Protein AF-A0A2W4PJ62-F1 (afdb_monomer_lite)

Sequence (202 aa):
MADEEKFPQEAPTPIDPENPPEPIEEMQAKTIREIRAETVAPKDLPEGARELREAEEPEAVARRREIEQALDQPINAIEDAVNRLDRDTTPRAPRDVLAHPVPDTTNILGRWTVPLSIYDVVYISLAIFTLIELLIGELFPGGEWLAVIVLLAIAAVKAFHVVWYYMHLAYDSRIFWLTLAIPFLIGGLGLIFLMIVPPFGY

Radius of gyration: 34.67 Å; chains: 1; bounding box: 74×56×98 Å

Secondary structure (DSSP, 8-state):
---------PPPPPPPSSSPPPP-GGGS---HHHHHHSPPPGGGS-HHHHHHHHSS-HHHHHHHHHHHHHHHHHHHHHHHHHHHHHHHHS-SSGGGGSSS---S-EEETTTEEESS-HHHHHHHHHHHHHHHHHHHHHHSTT--HHHHHHHHHHHHHHHHHHHHHHT-TTTS-HHHHHHHHHHHHHHHHHHHHHHHS-S---

Structure (mmCIF, N/CA/C/O backbone):
data_AF-A0A2W4PJ62-F1
#
_entry.id   AF-A0A2W4PJ62-F1
#
loop_
_atom_site.group_PDB
_atom_site.id
_atom_site.type_symbol
_atom_site.label_atom_id
_atom_site.label_alt_id
_atom_site.label_comp_id
_atom_site.label_asym_id
_atom_site.label_entity_id
_atom_site.label_seq_id
_atom_site.pdbx_PDB_ins_code
_atom_site.Cartn_x
_atom_site.Cartn_y
_atom_site.Cartn_z
_atom_site.occupancy
_atom_site.B_iso_or_equiv
_atom_site.auth_seq_id
_atom_site.auth_comp_id
_atom_site.auth_asym_id
_atom_site.auth_atom_id
_atom_site.pdbx_PDB_model_num
ATOM 1 N N . MET A 1 1 ? 24.882 2.404 41.435 1.00 42.59 1 MET A N 1
ATOM 2 C CA . MET A 1 1 ? 24.887 1.525 40.252 1.00 42.59 1 MET A CA 1
ATOM 3 C C . MET A 1 1 ? 23.947 0.396 40.608 1.00 42.59 1 MET A C 1
ATOM 5 O O . MET A 1 1 ? 24.261 -0.331 41.536 1.00 42.59 1 MET A O 1
ATOM 9 N N . ALA A 1 2 ? 22.736 0.422 40.056 1.00 50.75 2 ALA A N 1
ATOM 10 C CA . ALA A 1 2 ? 21.712 -0.581 40.323 1.00 50.75 2 ALA A CA 1
ATOM 11 C C . ALA A 1 2 ? 21.905 -1.717 39.316 1.00 50.75 2 ALA A C 1
ATOM 13 O O . ALA A 1 2 ? 22.061 -1.439 38.128 1.00 50.75 2 ALA A O 1
ATOM 14 N N . ASP A 1 3 ? 21.962 -2.949 39.811 1.00 55.66 3 ASP A N 1
ATOM 15 C CA . ASP A 1 3 ? 22.073 -4.148 38.991 1.00 55.66 3 ASP A CA 1
ATOM 16 C C . ASP A 1 3 ? 20.778 -4.336 38.189 1.00 55.66 3 ASP A C 1
ATOM 18 O O . ASP A 1 3 ? 19.689 -4.433 38.753 1.00 55.66 3 ASP A O 1
ATOM 22 N N . GLU A 1 4 ? 20.893 -4.339 36.861 1.00 59.38 4 GLU A N 1
ATOM 23 C CA . GLU A 1 4 ? 19.805 -4.715 35.959 1.00 59.38 4 GLU A CA 1
ATOM 24 C C . GLU A 1 4 ? 19.585 -6.231 36.049 1.00 59.38 4 GLU A C 1
ATOM 26 O O . GLU A 1 4 ? 20.394 -7.022 35.552 1.00 59.38 4 GLU A O 1
ATOM 31 N N . GLU A 1 5 ? 18.475 -6.649 36.661 1.00 58.94 5 GLU A N 1
ATOM 32 C CA . GLU A 1 5 ? 17.961 -8.014 36.539 1.00 58.94 5 GLU A CA 1
ATOM 33 C C . GLU A 1 5 ? 17.603 -8.291 35.071 1.00 58.94 5 GLU A C 1
ATOM 35 O O . GLU A 1 5 ? 16.580 -7.849 34.546 1.00 58.94 5 GLU A O 1
ATOM 40 N N . LYS A 1 6 ? 18.474 -9.027 34.374 1.00 57.12 6 LYS A N 1
ATOM 41 C CA . LYS A 1 6 ? 18.182 -9.563 33.043 1.00 57.12 6 LYS A CA 1
ATOM 42 C C . LYS A 1 6 ? 17.223 -10.739 33.185 1.00 57.12 6 LYS A C 1
ATOM 44 O O . LYS A 1 6 ? 17.649 -11.846 33.506 1.00 57.12 6 LYS A O 1
ATOM 49 N N . PHE A 1 7 ? 15.943 -10.506 32.910 1.00 50.38 7 PHE A N 1
ATOM 50 C CA . PHE A 1 7 ? 14.985 -11.591 32.718 1.00 50.38 7 PHE A CA 1
ATOM 51 C C . PHE A 1 7 ? 15.456 -12.485 31.556 1.00 50.38 7 PHE A C 1
ATOM 53 O O . PHE A 1 7 ? 15.795 -11.958 30.489 1.00 50.38 7 PHE A O 1
ATOM 60 N N . PRO A 1 8 ? 15.517 -13.815 31.740 1.00 62.25 8 PRO A N 1
ATOM 61 C CA . PRO A 1 8 ? 15.847 -14.729 30.659 1.00 62.25 8 PRO A CA 1
ATOM 62 C C . PRO A 1 8 ? 14.779 -14.604 29.570 1.00 62.25 8 PRO A C 1
ATOM 64 O O . PRO A 1 8 ? 13.610 -14.903 29.790 1.00 62.25 8 PRO A O 1
ATOM 67 N N . GLN A 1 9 ? 15.180 -14.115 28.396 1.00 57.00 9 GLN A N 1
ATOM 68 C CA . GLN A 1 9 ? 14.334 -14.145 27.210 1.00 57.00 9 GLN A CA 1
ATOM 69 C C . GLN A 1 9 ? 14.281 -15.593 26.725 1.00 57.00 9 GLN A C 1
ATOM 71 O O . GLN A 1 9 ? 15.194 -16.060 26.042 1.00 57.00 9 GLN A O 1
ATOM 76 N N . GLU A 1 10 ? 13.242 -16.323 27.121 1.00 61.59 10 GLU A N 1
ATOM 77 C CA . GLU A 1 10 ? 12.918 -17.600 26.495 1.00 61.59 10 GLU A CA 1
ATOM 78 C C . GLU A 1 10 ? 12.573 -17.333 25.027 1.00 61.59 10 GLU A C 1
ATOM 80 O O . GLU A 1 10 ? 11.680 -16.547 24.705 1.00 61.59 10 GLU A O 1
ATOM 85 N N . ALA A 1 11 ? 13.351 -17.924 24.120 1.00 68.56 11 ALA A N 1
ATOM 86 C CA . ALA A 1 11 ? 13.090 -17.818 22.696 1.00 68.56 11 ALA A CA 1
ATOM 87 C C . ALA A 1 11 ? 11.733 -18.477 22.391 1.00 68.56 11 ALA A C 1
ATOM 89 O O . ALA A 1 11 ? 11.492 -19.586 22.877 1.00 68.56 11 ALA A O 1
ATOM 90 N N . PRO A 1 12 ? 10.857 -17.839 21.592 1.00 65.62 12 PRO A N 1
ATOM 91 C CA . PRO A 1 12 ? 9.566 -18.420 21.257 1.00 65.62 12 PRO A CA 1
ATOM 92 C C . PRO A 1 12 ? 9.784 -19.756 20.545 1.00 65.62 12 PRO A C 1
ATOM 94 O O . PRO A 1 12 ? 10.524 -19.840 19.560 1.00 65.62 12 PRO A O 1
ATOM 97 N N . THR A 1 13 ? 9.162 -20.813 21.059 1.00 73.94 13 THR A N 1
ATOM 98 C CA . THR A 1 13 ? 9.182 -22.132 20.431 1.00 73.94 13 THR A CA 1
ATOM 99 C C . THR A 1 13 ? 8.485 -22.064 19.067 1.00 73.94 13 THR A C 1
ATOM 101 O O . THR A 1 13 ? 7.404 -21.479 18.958 1.00 73.94 13 THR A O 1
ATOM 104 N N . PRO A 1 14 ? 9.081 -22.632 18.001 1.00 76.50 14 PRO A N 1
ATOM 105 C CA . PRO A 1 14 ? 8.421 -22.742 16.705 1.00 76.50 14 PRO A CA 1
ATOM 106 C C . PRO A 1 14 ? 7.088 -23.483 16.841 1.00 76.50 14 PRO A C 1
ATOM 108 O O . PRO A 1 14 ? 7.041 -24.567 17.419 1.00 76.50 14 PRO A O 1
ATOM 111 N N . ILE A 1 15 ? 6.013 -22.889 16.320 1.00 67.31 15 ILE A N 1
ATOM 112 C CA . ILE A 1 15 ? 4.677 -23.493 16.323 1.00 67.31 15 ILE A CA 1
ATOM 113 C C . ILE A 1 15 ? 4.697 -24.685 15.363 1.00 67.31 15 ILE A C 1
ATOM 115 O O . ILE A 1 15 ? 4.959 -24.513 14.172 1.00 67.31 15 ILE A O 1
ATOM 119 N N . ASP A 1 16 ? 4.433 -25.880 15.885 1.00 78.44 16 ASP A N 1
ATOM 120 C CA . ASP A 1 16 ? 4.301 -27.100 15.092 1.00 78.44 16 ASP A CA 1
ATOM 121 C C . ASP A 1 16 ? 2.943 -27.099 14.356 1.00 78.44 16 ASP A C 1
ATOM 123 O O . ASP A 1 16 ? 1.898 -27.057 15.011 1.00 78.44 16 ASP A O 1
ATOM 127 N N . PRO A 1 17 ? 2.912 -27.113 13.009 1.00 73.06 17 PRO A N 1
ATOM 128 C CA . PRO A 1 17 ? 1.665 -27.100 12.248 1.00 73.06 17 PRO A CA 1
ATOM 129 C C . PRO A 1 17 ? 0.874 -28.415 12.327 1.00 73.06 17 PRO A C 1
ATOM 131 O O . PRO A 1 17 ? -0.328 -28.394 12.061 1.00 73.06 17 PRO A O 1
ATOM 134 N N . GLU A 1 18 ? 1.506 -29.543 12.670 1.00 81.88 18 GLU A N 1
ATOM 135 C CA . GLU A 1 18 ? 0.814 -30.834 12.824 1.00 81.88 18 GLU A CA 1
ATOM 136 C C . GLU A 1 18 ? 0.272 -31.042 14.243 1.00 81.88 18 GLU A C 1
ATOM 138 O O . GLU A 1 18 ? -0.623 -31.862 14.452 1.00 81.88 18 GLU A O 1
ATOM 143 N N . ASN A 1 19 ? 0.773 -30.265 15.205 1.00 78.19 19 ASN A N 1
ATOM 144 C CA . ASN A 1 19 ? 0.325 -30.271 16.590 1.00 78.19 19 ASN A CA 1
ATOM 145 C C . ASN A 1 19 ? 0.166 -28.829 17.096 1.00 78.19 19 ASN A C 1
ATOM 147 O O . ASN A 1 19 ? 0.982 -28.362 17.901 1.00 78.19 19 ASN A O 1
ATOM 151 N N . PRO A 1 20 ? -0.846 -28.091 16.592 1.00 68.25 20 PRO A N 1
ATOM 152 C CA . PRO A 1 20 ? -1.096 -26.740 17.060 1.00 68.25 20 PRO A CA 1
ATOM 153 C C . PRO A 1 20 ? -1.314 -26.791 18.578 1.00 68.25 20 PRO A C 1
ATOM 155 O O . PRO A 1 20 ? -2.019 -27.689 19.048 1.00 68.25 20 PRO A O 1
ATOM 158 N N . PRO A 1 21 ? -0.717 -25.868 19.356 1.00 66.88 21 PRO A N 1
ATOM 159 C CA . PRO A 1 21 ? -0.993 -25.799 20.782 1.00 66.88 21 PRO A CA 1
ATOM 160 C C . PRO A 1 21 ? -2.504 -25.711 20.973 1.00 66.88 21 PRO A C 1
ATOM 162 O O . PRO A 1 21 ? -3.193 -25.050 20.184 1.00 66.88 21 PRO A O 1
ATOM 165 N N . GLU A 1 22 ? -3.014 -26.403 21.992 1.00 63.31 22 GLU A N 1
ATOM 166 C CA . GLU A 1 22 ? -4.421 -26.287 22.352 1.00 63.31 22 GLU A CA 1
ATOM 167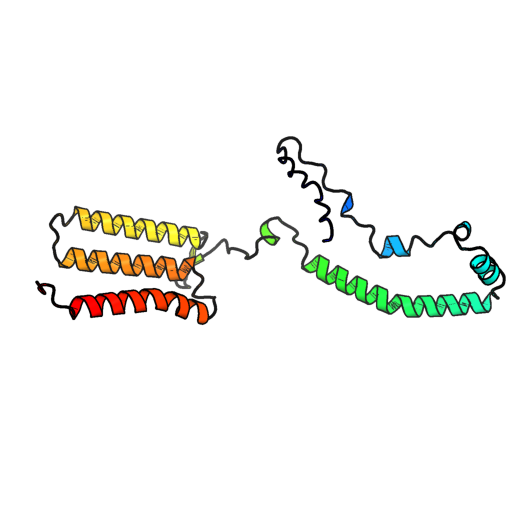 C C . GLU A 1 22 ? -4.769 -24.794 22.442 1.00 63.31 22 GLU A C 1
ATOM 169 O O . GLU A 1 22 ? -3.954 -24.009 22.950 1.00 63.31 22 GLU A O 1
ATOM 174 N N . PRO A 1 23 ? -5.917 -24.365 21.878 1.00 58.84 23 PRO A N 1
ATOM 175 C CA . PRO A 1 23 ? -6.350 -22.982 21.984 1.00 58.84 23 PRO A CA 1
ATOM 176 C C . PRO A 1 23 ? -6.230 -22.583 23.445 1.00 58.84 23 PRO A C 1
ATOM 178 O O . PRO A 1 23 ? -6.737 -23.309 24.291 1.00 58.84 23 PRO A O 1
ATOM 181 N N . ILE A 1 24 ? -5.522 -21.489 23.731 1.00 52.66 24 ILE A N 1
ATOM 182 C CA . ILE A 1 24 ? -5.278 -21.021 25.095 1.00 52.66 24 ILE A CA 1
ATOM 183 C C . ILE A 1 24 ? -6.637 -20.932 25.805 1.00 52.66 24 ILE A C 1
ATOM 185 O O . ILE A 1 24 ? -7.376 -19.962 25.623 1.00 52.66 24 ILE A O 1
ATOM 189 N N . GLU A 1 25 ? -6.983 -21.951 26.599 1.00 51.12 25 GLU A N 1
ATOM 190 C CA . GLU A 1 25 ? -8.217 -21.971 27.394 1.00 51.12 25 GLU A CA 1
ATOM 191 C C . GLU A 1 25 ? -8.208 -20.801 28.398 1.00 51.12 25 GLU A C 1
ATOM 193 O O . GLU A 1 25 ? -9.250 -20.334 28.848 1.00 51.12 25 GLU A O 1
ATOM 198 N N . GLU A 1 26 ? -7.022 -20.249 28.670 1.00 48.38 26 GLU A N 1
ATOM 199 C CA . GLU A 1 26 ? -6.749 -19.182 29.631 1.00 48.38 26 GLU A CA 1
ATOM 200 C C . GLU A 1 26 ? -7.237 -17.783 29.215 1.00 48.38 26 GLU A C 1
ATOM 202 O O . GLU A 1 26 ? -7.190 -16.865 30.032 1.00 48.38 26 GLU A O 1
ATOM 207 N N . MET A 1 27 ? -7.744 -17.582 27.992 1.00 44.72 27 MET A N 1
ATOM 208 C CA . MET A 1 27 ? -8.329 -16.291 27.591 1.00 44.72 27 MET A CA 1
ATOM 209 C C . MET A 1 27 ? -9.856 -16.263 27.542 1.00 44.72 27 MET A C 1
ATOM 211 O O . MET A 1 27 ? -10.432 -15.189 27.353 1.00 44.72 27 MET A O 1
ATOM 215 N N . GLN A 1 28 ? -10.533 -17.377 27.833 1.00 49.31 28 GLN A N 1
ATOM 216 C CA . GLN A 1 28 ? -11.901 -17.302 28.350 1.00 49.31 28 GLN A CA 1
ATOM 217 C C . GLN A 1 28 ? -11.826 -16.927 29.831 1.00 49.31 28 GLN A C 1
ATOM 219 O O . GLN A 1 28 ? -12.215 -17.687 30.714 1.00 49.31 28 GLN A O 1
ATOM 224 N N . ALA A 1 29 ? -11.253 -15.752 30.108 1.00 57.34 29 ALA A N 1
ATOM 225 C CA . ALA A 1 29 ? -11.319 -15.144 31.419 1.00 57.34 29 ALA A CA 1
ATOM 226 C C . ALA A 1 29 ? -12.788 -15.180 31.834 1.00 57.34 29 ALA A C 1
ATOM 228 O O . ALA A 1 29 ? -13.629 -14.616 31.125 1.00 57.34 29 ALA A O 1
ATOM 229 N N . LYS A 1 30 ? -13.083 -15.896 32.933 1.00 56.53 30 LYS A N 1
ATOM 230 C CA . LYS A 1 30 ? -14.389 -15.874 33.598 1.00 56.53 30 LYS A CA 1
ATOM 231 C C . LYS A 1 30 ? -14.944 -14.469 33.449 1.00 56.53 30 LYS A C 1
ATOM 233 O O . LYS A 1 30 ? -14.252 -13.501 33.789 1.00 56.53 30 LYS A O 1
ATOM 238 N N . THR A 1 31 ? -16.143 -14.346 32.888 1.00 61.41 31 THR A N 1
ATOM 239 C CA . THR A 1 31 ? -16.724 -13.015 32.689 1.00 61.41 31 THR A CA 1
ATOM 240 C C . THR A 1 31 ? -16.705 -12.282 34.031 1.00 61.41 31 THR A C 1
ATOM 242 O O . THR A 1 31 ? -16.814 -12.909 35.088 1.00 61.41 31 THR A O 1
ATOM 245 N N . ILE A 1 32 ? -16.545 -10.957 34.038 1.00 61.78 32 ILE A N 1
ATOM 246 C CA . ILE A 1 32 ? -16.528 -10.182 35.295 1.00 61.78 32 ILE A CA 1
ATOM 247 C C . ILE A 1 32 ? -17.766 -10.518 36.151 1.00 61.78 32 ILE A C 1
ATOM 249 O O . ILE A 1 32 ? -17.700 -10.534 37.382 1.00 61.78 32 ILE A O 1
ATOM 253 N N . ARG A 1 33 ? -18.869 -10.890 35.495 1.00 61.03 33 ARG A N 1
ATOM 254 C CA . ARG A 1 33 ? -20.083 -11.435 36.097 1.00 61.03 33 ARG A CA 1
ATOM 255 C C . ARG A 1 33 ? -19.895 -12.746 36.859 1.00 61.03 33 ARG A C 1
ATOM 257 O O . ARG A 1 33 ? -20.430 -12.866 37.954 1.00 61.03 33 ARG A O 1
ATOM 264 N N . GLU A 1 34 ? -19.150 -13.707 36.326 1.00 65.12 34 GLU A N 1
ATOM 265 C CA . GLU A 1 34 ? -18.823 -14.965 37.010 1.00 65.12 34 GLU A CA 1
ATOM 266 C C . GLU A 1 34 ? -17.895 -14.731 38.202 1.00 65.12 34 GLU A C 1
ATOM 268 O O . GLU A 1 34 ? -18.122 -15.297 39.268 1.00 65.12 34 GLU A O 1
ATOM 273 N N . ILE A 1 35 ? -16.921 -13.825 38.064 1.00 66.38 35 ILE A N 1
ATOM 274 C CA . ILE A 1 35 ? -16.028 -13.432 39.167 1.00 66.38 35 ILE A CA 1
ATOM 275 C C . ILE A 1 35 ? -16.817 -12.713 40.278 1.00 66.38 35 ILE A C 1
ATOM 277 O O . ILE A 1 35 ? -16.538 -12.901 41.458 1.00 66.38 35 ILE A O 1
ATOM 281 N N . ARG A 1 36 ? -17.833 -11.910 39.926 1.00 64.50 36 ARG A N 1
ATOM 282 C CA . ARG A 1 36 ? -18.715 -11.231 40.894 1.00 64.50 36 ARG A CA 1
ATOM 283 C C . ARG A 1 36 ? -19.749 -12.173 41.520 1.00 64.50 36 ARG A C 1
ATOM 285 O O . ARG A 1 36 ? -20.082 -12.015 42.693 1.00 64.50 36 ARG A O 1
ATOM 292 N N . ALA A 1 37 ? -20.279 -13.118 40.745 1.00 65.12 37 ALA A N 1
ATOM 293 C CA . ALA A 1 37 ? -21.244 -14.113 41.213 1.00 65.12 37 ALA A CA 1
ATOM 294 C C . ALA A 1 37 ? -20.601 -15.156 42.136 1.00 65.12 37 ALA A C 1
ATOM 296 O O . ALA A 1 37 ? -21.297 -15.765 42.950 1.00 65.12 37 ALA A O 1
ATOM 297 N N . GLU A 1 38 ? -19.278 -15.317 42.060 1.00 65.00 38 GLU A N 1
ATOM 298 C CA . GLU A 1 38 ? -18.460 -16.014 43.048 1.00 65.00 38 GLU A CA 1
ATOM 299 C C . GLU A 1 38 ? -18.398 -15.177 44.340 1.00 65.00 38 GLU A C 1
ATOM 301 O O . GLU A 1 38 ? -17.388 -14.594 44.727 1.00 65.00 38 GLU A O 1
ATOM 306 N N . THR A 1 39 ? -19.545 -15.062 45.013 1.00 62.97 39 THR A N 1
ATOM 307 C CA . THR A 1 39 ? -19.642 -14.420 46.319 1.00 62.97 39 THR A CA 1
ATOM 308 C C . THR A 1 39 ? -18.744 -15.171 47.292 1.00 62.97 39 THR A C 1
ATOM 310 O O . THR A 1 39 ? -18.935 -16.373 47.489 1.00 62.97 39 THR A O 1
ATOM 313 N N . VAL A 1 40 ? -17.797 -14.463 47.916 1.00 71.38 40 VAL A N 1
ATOM 314 C CA . VAL A 1 40 ? -16.942 -14.992 48.988 1.00 71.38 40 VAL A CA 1
ATOM 315 C C . VAL A 1 40 ? -17.826 -15.739 49.981 1.00 71.38 40 VAL A C 1
ATOM 317 O O . VAL A 1 40 ? -18.755 -15.152 50.552 1.00 71.38 40 VAL A O 1
ATOM 320 N N . ALA A 1 41 ? -17.583 -17.042 50.145 1.00 75.00 41 ALA A N 1
ATOM 321 C CA . ALA A 1 41 ? -18.431 -17.851 50.999 1.00 75.00 41 ALA A CA 1
ATOM 322 C C . ALA A 1 41 ? -18.401 -17.264 52.423 1.00 75.00 41 ALA A C 1
ATOM 324 O O . ALA A 1 41 ? -17.357 -16.779 52.862 1.00 75.00 41 ALA A O 1
ATOM 325 N N . PRO A 1 42 ? -19.509 -17.303 53.186 1.00 70.19 42 PRO A N 1
ATOM 326 C CA . PRO A 1 42 ? -19.560 -16.702 54.523 1.00 70.19 42 PRO A CA 1
ATOM 327 C C . PRO A 1 42 ? -18.428 -17.165 55.459 1.00 70.19 42 PRO A C 1
ATOM 329 O O . PRO A 1 42 ? -17.951 -16.403 56.295 1.00 70.19 42 PRO A O 1
ATOM 332 N N . LYS A 1 43 ? -17.953 -18.400 55.255 1.00 77.50 43 LYS A N 1
ATOM 333 C CA . LYS A 1 43 ? -16.824 -19.039 55.948 1.00 77.50 43 LYS A CA 1
ATOM 334 C C . LYS A 1 43 ? -15.436 -18.473 55.612 1.00 77.50 43 LYS A C 1
ATOM 336 O O . LYS A 1 43 ? -14.491 -18.805 56.319 1.00 77.50 43 LYS A O 1
ATOM 341 N N . ASP A 1 44 ? -15.316 -17.651 54.574 1.00 84.56 44 ASP A N 1
ATOM 342 C CA . ASP A 1 44 ? -14.054 -17.083 54.080 1.00 84.56 44 ASP A CA 1
ATOM 343 C C . ASP A 1 44 ? -13.944 -15.574 54.393 1.00 84.56 44 ASP A C 1
ATOM 345 O O . ASP A 1 44 ? -12.926 -14.942 54.124 1.00 84.56 44 ASP A O 1
ATOM 349 N N . LEU A 1 45 ? -14.972 -14.980 55.014 1.00 82.94 45 LEU A N 1
ATOM 350 C CA . LEU A 1 45 ? -14.934 -13.599 55.508 1.00 82.94 45 LEU A CA 1
ATOM 351 C C . LEU A 1 45 ? -14.043 -13.498 56.762 1.00 82.94 45 LEU A C 1
ATOM 353 O O . LEU A 1 45 ? -14.020 -14.439 57.551 1.00 82.94 45 LEU A O 1
ATOM 357 N N . PRO A 1 46 ? -13.345 -12.385 57.025 1.00 88.50 46 PRO A N 1
ATOM 358 C CA . PRO A 1 46 ? -12.643 -12.187 58.297 1.00 88.50 46 PRO A CA 1
ATOM 359 C C . PRO A 1 46 ? -13.625 -12.195 59.486 1.00 88.50 46 PRO A C 1
ATOM 361 O O . PRO A 1 46 ? -14.766 -11.760 59.337 1.00 88.50 46 PRO A O 1
ATOM 364 N N . GLU A 1 47 ? -13.198 -12.683 60.658 1.00 83.94 47 GLU A N 1
ATOM 365 C CA . GLU A 1 47 ? -14.074 -12.937 61.826 1.00 83.94 47 GLU A CA 1
ATOM 366 C C . GLU A 1 47 ? -14.940 -11.728 62.210 1.00 83.94 47 GLU A C 1
ATOM 368 O O . GLU A 1 47 ? -16.161 -11.849 62.280 1.00 83.94 47 GLU A O 1
ATOM 373 N N . GLY A 1 48 ? -14.351 -10.531 62.310 1.00 84.50 48 GLY A N 1
ATOM 374 C CA . GLY A 1 48 ? -15.106 -9.313 62.630 1.00 84.50 48 GLY A CA 1
ATOM 375 C C . GLY A 1 48 ? -16.173 -8.935 61.591 1.00 84.50 48 GLY A C 1
ATOM 376 O O . GLY A 1 48 ? -17.183 -8.330 61.932 1.00 84.50 48 GLY A O 1
ATOM 377 N N . ALA A 1 49 ? -16.002 -9.324 60.323 1.00 82.25 49 ALA A N 1
ATOM 378 C CA . ALA A 1 49 ? -17.010 -9.097 59.287 1.00 82.25 49 ALA A CA 1
ATOM 379 C C . ALA A 1 49 ? -18.148 -10.128 59.335 1.00 82.25 49 ALA A C 1
ATOM 381 O O . ALA A 1 49 ? -19.245 -9.829 58.867 1.00 82.25 49 ALA A O 1
ATOM 382 N N . ARG A 1 50 ? -17.912 -11.327 59.887 1.00 83.19 50 ARG A N 1
ATOM 383 C CA . ARG A 1 50 ? -18.973 -12.322 60.115 1.00 83.19 50 ARG A CA 1
ATOM 384 C C . ARG A 1 50 ? -19.858 -11.902 61.272 1.00 83.19 50 ARG A C 1
ATOM 386 O O . ARG A 1 50 ? -21.067 -11.848 61.095 1.00 83.19 50 ARG A O 1
ATOM 393 N N . GLU A 1 51 ? -19.258 -11.513 62.394 1.00 85.75 51 GLU A N 1
ATOM 394 C CA . GLU A 1 51 ? -19.993 -11.065 63.582 1.00 85.75 51 GLU A CA 1
ATOM 395 C C . GLU A 1 51 ? -20.891 -9.861 63.272 1.00 85.75 51 GLU A C 1
ATOM 397 O O . GLU A 1 51 ? -22.064 -9.854 63.634 1.00 85.75 51 GLU A O 1
ATOM 402 N N . LEU A 1 52 ? -20.386 -8.880 62.515 1.00 82.81 52 LEU A N 1
ATOM 403 C CA . LEU A 1 52 ? -21.182 -7.731 62.066 1.00 82.81 52 LEU A CA 1
ATOM 404 C C . LEU A 1 52 ? -22.342 -8.120 61.140 1.00 82.81 52 LEU A C 1
ATOM 406 O O . LEU A 1 52 ? -23.375 -7.458 61.147 1.00 82.81 52 LEU A O 1
ATOM 410 N N . ARG A 1 53 ? -22.176 -9.177 60.340 1.00 80.94 53 ARG A N 1
ATOM 411 C CA . ARG A 1 53 ? -23.184 -9.653 59.382 1.00 80.94 53 ARG A CA 1
ATOM 412 C C . ARG A 1 53 ? -24.235 -10.544 60.044 1.00 80.94 53 ARG A C 1
ATOM 414 O O . ARG A 1 53 ? -25.375 -10.568 59.599 1.00 80.94 53 ARG A O 1
ATOM 421 N N . GLU A 1 54 ? -23.854 -11.269 61.091 1.00 85.75 54 GLU A N 1
ATOM 422 C CA . GLU A 1 54 ? -24.752 -12.082 61.917 1.00 85.75 54 GLU A CA 1
ATOM 423 C C . GLU A 1 54 ? -25.535 -11.232 62.927 1.00 85.75 54 GLU A C 1
ATOM 425 O O . GLU A 1 54 ? -26.676 -11.560 63.242 1.00 85.75 54 GLU A O 1
ATOM 430 N N . ALA A 1 55 ? -24.959 -10.117 63.390 1.00 87.75 55 ALA A N 1
ATOM 431 C CA . ALA A 1 55 ? -25.619 -9.141 64.260 1.00 87.75 55 ALA A CA 1
ATOM 432 C C . ALA A 1 55 ? -26.533 -8.152 63.507 1.00 87.75 55 ALA A C 1
ATOM 434 O O . ALA A 1 55 ? -27.131 -7.269 64.124 1.00 87.75 55 ALA A O 1
ATOM 435 N N . GLU A 1 56 ? -26.623 -8.257 62.180 1.00 87.50 56 GLU A N 1
ATOM 436 C CA . GLU A 1 56 ? -27.391 -7.336 61.347 1.00 87.50 56 GLU A CA 1
ATOM 437 C C . GLU A 1 56 ? -28.895 -7.664 61.426 1.00 87.50 56 GLU A C 1
ATOM 439 O O . GLU A 1 56 ? -29.331 -8.772 61.110 1.00 87.50 56 GLU A O 1
ATOM 444 N N . GLU A 1 57 ? -29.711 -6.691 61.838 1.00 93.38 57 GLU A N 1
ATOM 445 C CA . GLU A 1 57 ? -31.170 -6.842 61.881 1.00 93.38 57 GLU A CA 1
ATOM 446 C C . GLU A 1 57 ? -31.734 -7.151 60.476 1.00 93.38 57 GLU A C 1
ATOM 448 O O . GLU A 1 57 ? -31.283 -6.567 59.481 1.00 93.38 57 GLU A O 1
ATOM 453 N N . PRO A 1 58 ? -32.769 -8.002 60.346 1.00 89.19 58 PRO A N 1
ATOM 454 C CA . PRO A 1 58 ? -33.304 -8.416 59.046 1.00 89.19 58 PRO A CA 1
ATOM 455 C C . PRO A 1 58 ? -33.791 -7.238 58.184 1.00 89.19 58 PRO A C 1
ATOM 457 O O . PRO A 1 58 ? -33.687 -7.282 56.956 1.00 89.19 58 PRO A O 1
ATOM 460 N N . GLU A 1 59 ? -34.261 -6.148 58.800 1.00 88.69 59 GLU A N 1
ATOM 461 C CA . GLU A 1 59 ? -34.626 -4.915 58.087 1.00 88.69 59 GLU A CA 1
ATOM 462 C C . GLU A 1 59 ? -33.420 -4.158 57.510 1.00 88.69 59 GLU A C 1
ATOM 464 O O . GLU A 1 59 ? -33.536 -3.484 56.481 1.00 88.69 59 GLU A O 1
ATOM 469 N N . ALA A 1 60 ? -32.260 -4.225 58.166 1.00 86.38 60 ALA A N 1
ATOM 470 C CA . ALA A 1 60 ? -31.027 -3.625 57.664 1.00 86.38 60 ALA A CA 1
ATOM 471 C C . ALA A 1 60 ? -30.485 -4.427 56.473 1.00 86.38 60 ALA A C 1
ATOM 473 O O . ALA A 1 60 ? -30.122 -3.839 55.452 1.00 86.38 60 ALA A O 1
ATOM 474 N N . VAL A 1 61 ? -30.565 -5.761 56.541 1.00 86.94 61 VAL A N 1
ATOM 475 C CA . VAL A 1 61 ? -30.215 -6.655 55.426 1.00 86.94 61 VAL A CA 1
ATOM 476 C C . VAL A 1 61 ? -31.088 -6.382 54.195 1.00 86.94 61 VAL A C 1
ATOM 478 O O . VAL A 1 61 ? -30.573 -6.331 53.077 1.00 86.94 61 VAL A O 1
ATOM 481 N N . ALA A 1 62 ? -32.397 -6.176 54.377 1.00 89.12 62 ALA A N 1
ATOM 482 C CA . ALA A 1 62 ? -33.307 -5.854 53.276 1.00 89.12 62 ALA A CA 1
ATOM 483 C C . ALA A 1 62 ? -32.943 -4.520 52.599 1.00 89.12 62 ALA A C 1
ATOM 485 O O . ALA A 1 62 ? -32.743 -4.489 51.384 1.00 89.12 62 ALA A O 1
ATOM 486 N N . ARG A 1 63 ? -32.747 -3.449 53.382 1.00 89.50 63 ARG A N 1
ATOM 487 C CA . ARG A 1 63 ? -32.327 -2.133 52.860 1.00 89.50 63 ARG A CA 1
ATOM 488 C C . ARG A 1 63 ? -30.983 -2.187 52.145 1.00 89.50 63 ARG A C 1
ATOM 490 O O . ARG A 1 63 ? -30.817 -1.574 51.095 1.00 89.50 63 ARG A O 1
ATOM 497 N N . ARG A 1 64 ? -30.024 -2.938 52.686 1.00 88.19 64 ARG A N 1
ATOM 498 C CA . ARG A 1 64 ? -28.726 -3.133 52.042 1.00 88.19 64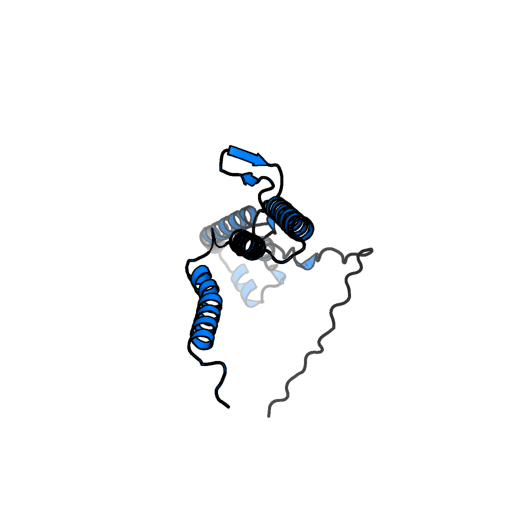 ARG A CA 1
ATOM 499 C C . ARG A 1 64 ? -28.879 -3.806 50.677 1.00 88.19 64 ARG A C 1
ATOM 501 O O . ARG A 1 64 ? -28.286 -3.327 49.718 1.00 88.19 64 ARG A O 1
ATOM 508 N N . ARG A 1 65 ? -29.692 -4.862 50.571 1.00 88.31 65 ARG A N 1
ATOM 509 C CA . ARG A 1 65 ? -29.951 -5.545 49.289 1.00 88.31 65 ARG A CA 1
ATOM 510 C C . ARG A 1 65 ? -30.613 -4.629 48.264 1.00 88.31 65 ARG A C 1
ATOM 512 O O . ARG A 1 65 ? -30.268 -4.702 47.091 1.00 88.31 65 ARG A O 1
ATOM 519 N N . GLU A 1 66 ? -31.529 -3.763 48.690 1.00 92.88 66 GLU A N 1
ATOM 520 C CA . GLU A 1 66 ? -32.144 -2.762 47.807 1.00 92.88 66 GLU A CA 1
ATOM 521 C C . GLU A 1 66 ? -31.107 -1.758 47.281 1.00 92.88 66 GLU A C 1
ATOM 523 O O . GLU A 1 66 ? -31.087 -1.452 46.088 1.00 92.88 66 GLU A O 1
ATOM 528 N N . ILE A 1 67 ? -30.202 -1.288 48.146 1.00 90.00 67 ILE A N 1
ATOM 529 C CA . ILE A 1 67 ? -29.106 -0.389 47.754 1.00 90.00 67 ILE A CA 1
ATOM 530 C C . ILE A 1 67 ? -28.124 -1.099 46.812 1.00 90.00 67 ILE A C 1
ATOM 532 O O . ILE A 1 67 ? -27.726 -0.521 45.803 1.00 90.00 67 ILE A O 1
ATOM 536 N N . GLU A 1 68 ? -27.752 -2.347 47.106 1.00 87.50 68 GLU A N 1
ATOM 537 C CA . GLU A 1 68 ? -26.891 -3.163 46.241 1.00 87.50 68 GLU A CA 1
ATOM 538 C C . GLU A 1 68 ? -27.529 -3.356 44.858 1.00 87.50 68 GLU A C 1
ATOM 540 O O . GLU A 1 68 ? -26.873 -3.101 43.851 1.00 87.50 68 GLU A O 1
ATOM 545 N N . GLN A 1 69 ? -28.827 -3.674 44.790 1.00 91.44 69 GLN A N 1
ATOM 546 C CA . GLN A 1 69 ? -29.555 -3.773 43.519 1.00 91.44 69 GLN A CA 1
ATOM 547 C C . GLN A 1 69 ? -29.562 -2.453 42.738 1.00 91.44 69 GLN A C 1
ATOM 549 O O . GLN A 1 69 ? -29.369 -2.458 41.520 1.00 91.44 69 GLN A O 1
ATOM 554 N N . ALA A 1 70 ? -29.757 -1.321 43.419 1.00 92.31 70 ALA A N 1
ATOM 555 C CA . ALA A 1 70 ? -29.736 -0.007 42.781 1.00 92.31 70 ALA A CA 1
ATOM 556 C C . ALA A 1 70 ? -28.341 0.355 42.235 1.00 92.31 70 ALA A C 1
ATOM 558 O O . ALA A 1 70 ? -28.236 0.955 41.165 1.00 92.31 70 ALA A O 1
ATOM 559 N N . LEU A 1 71 ? -27.272 -0.030 42.939 1.00 90.94 71 LEU A N 1
ATOM 560 C CA . LEU A 1 71 ? -25.885 0.195 42.513 1.00 90.94 71 LEU A CA 1
ATOM 561 C C . LEU A 1 71 ? -25.431 -0.777 41.416 1.00 90.94 71 LEU A C 1
ATOM 563 O O . LEU A 1 71 ? -24.627 -0.402 40.561 1.00 90.94 71 LEU A O 1
ATOM 567 N N . ASP A 1 72 ? -25.962 -1.997 41.394 1.00 90.12 72 ASP A N 1
ATOM 568 C CA . ASP A 1 72 ? -25.666 -2.981 40.354 1.00 90.12 72 ASP A CA 1
ATOM 569 C C . ASP A 1 72 ? -26.322 -2.628 39.013 1.00 90.12 72 ASP A C 1
ATOM 571 O O . ASP A 1 72 ? -25.791 -2.981 37.957 1.00 90.12 72 ASP A O 1
ATOM 575 N N . GLN A 1 73 ? -27.449 -1.912 39.011 1.00 92.31 73 GLN A N 1
ATOM 576 C CA . GLN A 1 73 ? -28.156 -1.534 37.785 1.00 92.31 73 GLN A CA 1
ATOM 577 C C . GLN A 1 73 ? -27.283 -0.769 36.761 1.00 92.31 73 GLN A C 1
ATOM 579 O O . GLN A 1 73 ? -27.216 -1.213 35.611 1.00 92.31 73 GLN A O 1
ATOM 584 N N . PRO A 1 74 ? -26.590 0.339 37.107 1.00 91.12 74 PRO A N 1
ATOM 585 C CA . PRO A 1 74 ? -25.731 1.044 36.154 1.00 91.12 74 PRO A CA 1
ATOM 586 C C . PRO A 1 74 ? -24.529 0.206 35.707 1.00 91.12 74 PRO A C 1
ATOM 588 O O . PRO A 1 74 ? -24.109 0.316 34.558 1.00 91.12 74 PRO A O 1
ATOM 591 N N . ILE A 1 75 ? -23.995 -0.658 36.577 1.00 88.50 75 ILE A N 1
ATOM 592 C CA . ILE A 1 75 ? -22.864 -1.526 36.231 1.00 88.50 75 ILE A CA 1
ATOM 593 C C . ILE A 1 75 ? -23.287 -2.552 35.177 1.00 88.50 75 ILE A C 1
ATOM 595 O O . ILE A 1 75 ? -22.617 -2.676 34.153 1.00 88.50 75 ILE A O 1
ATOM 599 N N . ASN A 1 76 ? -24.428 -3.220 35.379 1.00 89.56 76 ASN A N 1
ATOM 600 C CA . ASN A 1 76 ? -24.983 -4.148 34.392 1.00 89.56 76 ASN A CA 1
ATOM 601 C C . ASN A 1 76 ? -25.251 -3.444 33.049 1.00 89.56 76 ASN A C 1
ATOM 603 O O . ASN A 1 76 ? -24.999 -4.020 31.995 1.00 89.56 76 ASN A O 1
ATOM 607 N N . ALA A 1 77 ? -25.706 -2.186 33.068 1.00 92.75 77 ALA A N 1
ATOM 608 C CA . ALA A 1 77 ? -25.938 -1.420 31.843 1.00 92.75 77 ALA A CA 1
ATOM 609 C C . ALA A 1 77 ? -24.640 -1.107 31.071 1.00 92.75 77 ALA A C 1
ATOM 611 O O . ALA A 1 77 ? -24.632 -1.161 29.840 1.00 92.75 77 ALA A O 1
ATOM 612 N N . ILE A 1 78 ? -23.543 -0.796 31.774 1.00 89.56 78 ILE A N 1
ATOM 613 C CA . ILE A 1 78 ? -22.222 -0.590 31.157 1.00 89.56 78 ILE A CA 1
ATOM 614 C C . ILE A 1 78 ? -21.704 -1.904 30.568 1.00 89.56 78 ILE A C 1
ATOM 616 O O . ILE A 1 78 ? -21.241 -1.918 29.431 1.00 89.56 78 ILE A O 1
ATOM 620 N N . GLU A 1 79 ? -21.815 -3.007 31.305 1.00 85.38 79 GLU A N 1
ATOM 621 C CA . GLU A 1 79 ? -21.383 -4.327 30.838 1.00 85.38 79 GLU A CA 1
ATOM 622 C C . GLU A 1 79 ? -22.175 -4.776 29.601 1.00 85.38 79 GLU A C 1
ATOM 624 O O . GLU A 1 79 ? -21.588 -5.238 28.625 1.00 85.38 79 GLU A O 1
ATOM 629 N N . ASP A 1 80 ? -23.491 -4.550 29.573 1.00 90.62 80 ASP A N 1
ATOM 630 C CA . ASP A 1 80 ? -24.318 -4.806 28.391 1.00 90.62 80 ASP A CA 1
ATOM 631 C C . ASP A 1 80 ? -23.907 -3.938 27.193 1.00 90.62 80 ASP A C 1
ATOM 633 O O . ASP A 1 80 ? -23.912 -4.417 26.056 1.00 90.62 80 ASP A O 1
ATOM 637 N N . ALA A 1 81 ? -23.539 -2.674 27.421 1.00 87.81 81 ALA A N 1
ATOM 638 C CA . ALA A 1 81 ? -23.049 -1.792 26.365 1.00 87.81 81 ALA A CA 1
ATOM 639 C C . ALA A 1 81 ? -21.697 -2.265 25.809 1.00 87.81 81 ALA A C 1
ATOM 641 O O . ALA A 1 81 ? -21.525 -2.317 24.590 1.00 87.81 81 ALA A O 1
ATOM 642 N N . VAL A 1 82 ? -20.772 -2.670 26.683 1.00 86.69 82 VAL A N 1
ATOM 643 C CA . VAL A 1 82 ? -19.470 -3.232 26.293 1.00 86.69 82 VAL A CA 1
ATOM 644 C C . VAL A 1 82 ? -19.657 -4.548 25.541 1.00 86.69 82 VAL A C 1
ATOM 646 O O . VAL A 1 82 ? -19.113 -4.698 24.456 1.00 86.69 82 VAL A O 1
ATOM 649 N N . ASN A 1 83 ? -20.500 -5.458 26.032 1.00 84.88 83 ASN A N 1
ATOM 650 C CA . ASN A 1 83 ? -20.772 -6.744 25.382 1.00 84.88 83 ASN A CA 1
ATOM 651 C C . ASN A 1 83 ? -21.512 -6.608 24.044 1.00 84.88 83 ASN A C 1
ATOM 653 O O . ASN A 1 83 ? -21.460 -7.520 23.215 1.00 84.88 83 ASN A O 1
ATOM 657 N N . ARG A 1 84 ? -22.267 -5.522 23.838 1.00 87.50 84 ARG A N 1
ATOM 658 C CA . ARG A 1 84 ? -22.828 -5.186 22.520 1.00 87.50 84 ARG A CA 1
ATOM 659 C C . ARG A 1 84 ? -21.737 -4.695 21.580 1.00 87.50 84 ARG A C 1
ATOM 661 O O . ARG A 1 84 ? -21.653 -5.200 20.469 1.00 87.50 84 ARG A O 1
ATOM 668 N N . LEU A 1 85 ? -20.893 -3.772 22.042 1.00 84.25 85 LEU A N 1
ATOM 669 C CA . LEU A 1 85 ? -19.787 -3.246 21.247 1.00 84.25 85 LEU A CA 1
ATOM 670 C C . LEU A 1 85 ? -18.797 -4.348 20.860 1.00 84.25 85 LEU A C 1
ATOM 672 O O . LEU A 1 85 ? -18.374 -4.406 19.711 1.00 84.25 85 LEU A O 1
ATOM 676 N N . ASP A 1 86 ? -18.476 -5.243 21.791 1.00 81.12 86 ASP A N 1
ATOM 677 C CA . ASP A 1 86 ? -17.635 -6.400 21.517 1.00 81.12 86 ASP A CA 1
ATOM 678 C C . ASP A 1 86 ? -18.302 -7.280 20.456 1.00 81.12 86 ASP A C 1
ATOM 680 O O . ASP A 1 86 ? -17.769 -7.397 19.369 1.00 81.12 86 ASP A O 1
ATOM 684 N N . ARG A 1 87 ? -19.551 -7.731 20.637 1.00 81.06 87 ARG A N 1
ATOM 685 C CA . ARG A 1 87 ? -20.269 -8.536 19.617 1.00 81.06 87 ARG A CA 1
ATOM 686 C C . ARG A 1 87 ? -20.378 -7.913 18.219 1.00 81.06 87 ARG A C 1
ATOM 688 O O . ARG A 1 87 ? -20.534 -8.664 17.244 1.00 81.06 87 ARG A O 1
ATOM 695 N N . ASP A 1 88 ? -20.359 -6.587 18.136 1.00 79.12 88 ASP A N 1
ATOM 696 C CA . ASP A 1 88 ? -20.374 -5.834 16.880 1.00 79.12 88 ASP A CA 1
ATOM 697 C C . ASP A 1 88 ? -18.973 -5.696 16.259 1.00 79.12 88 ASP A C 1
ATOM 699 O O . ASP A 1 88 ? -18.859 -5.570 15.041 1.00 79.12 88 ASP A O 1
ATOM 703 N N . THR A 1 89 ? -17.913 -5.742 17.069 1.00 75.19 89 THR A N 1
ATOM 704 C CA . THR A 1 89 ? -16.515 -5.561 16.641 1.00 75.19 89 THR A CA 1
ATOM 705 C C . THR A 1 89 ? -15.700 -6.854 16.613 1.00 75.19 89 THR A C 1
ATOM 707 O O . THR A 1 89 ? -14.668 -6.891 15.943 1.00 75.19 89 THR A O 1
ATOM 710 N N . THR A 1 90 ? -16.147 -7.923 17.280 1.00 78.44 90 THR A N 1
ATOM 711 C CA . THR A 1 90 ? -15.461 -9.213 17.294 1.00 78.44 90 THR A CA 1
ATOM 712 C C . THR A 1 90 ? -15.521 -9.810 15.883 1.00 78.44 90 THR A C 1
ATOM 714 O O . THR A 1 90 ? -16.618 -10.065 15.366 1.00 78.44 90 THR A O 1
ATOM 717 N N . PRO A 1 91 ? -14.368 -10.071 15.245 1.00 75.69 91 PRO A N 1
ATOM 718 C CA . PRO A 1 91 ? -14.339 -10.681 13.926 1.00 75.69 91 PRO A CA 1
ATOM 719 C C . PRO A 1 91 ? -14.933 -12.094 13.982 1.00 75.69 91 PRO A C 1
ATOM 721 O O . PRO A 1 91 ? -14.545 -12.905 14.823 1.00 75.69 91 PRO A O 1
ATOM 724 N N . ARG A 1 92 ? -15.885 -12.407 13.093 1.00 77.62 92 ARG A N 1
ATOM 725 C CA . ARG A 1 92 ? -16.577 -13.715 13.059 1.00 77.62 92 ARG A CA 1
ATOM 726 C C . ARG A 1 92 ? -15.976 -14.666 12.035 1.00 77.62 92 ARG A C 1
ATOM 728 O O . ARG A 1 92 ? -16.185 -15.874 12.108 1.00 77.62 92 ARG A O 1
ATOM 735 N N . ALA A 1 93 ? -15.247 -14.121 11.071 1.00 76.31 93 ALA A N 1
ATOM 736 C CA . ALA A 1 93 ? -14.520 -14.857 10.059 1.00 76.31 93 ALA A CA 1
ATOM 737 C C . ALA A 1 93 ? -13.084 -14.317 9.928 1.00 76.31 93 ALA A C 1
ATOM 739 O O . ALA A 1 93 ? -12.852 -13.136 10.181 1.00 76.31 93 ALA A O 1
ATOM 740 N N . PRO A 1 94 ? -12.124 -15.127 9.442 1.00 73.75 94 PRO A N 1
ATOM 741 C CA . PRO A 1 94 ? -10.746 -14.680 9.195 1.00 73.75 94 PRO A CA 1
ATOM 742 C C . PRO A 1 94 ? -10.635 -13.428 8.307 1.00 73.75 94 PRO A C 1
ATOM 744 O O . PRO A 1 94 ? -9.696 -12.651 8.436 1.00 73.75 94 PRO A O 1
ATOM 747 N N . ARG A 1 95 ? -11.617 -13.202 7.424 1.00 64.62 95 ARG A N 1
ATOM 748 C CA . ARG A 1 95 ? -11.708 -11.998 6.582 1.00 64.62 95 ARG A CA 1
ATOM 749 C C . ARG A 1 95 ? -12.070 -10.723 7.352 1.00 64.62 95 ARG A C 1
ATOM 751 O O . ARG A 1 95 ? -11.734 -9.642 6.890 1.00 64.62 95 ARG A O 1
ATOM 758 N N . ASP A 1 96 ? -12.726 -10.844 8.506 1.00 67.81 96 ASP A N 1
ATOM 759 C CA . ASP A 1 96 ? -13.160 -9.709 9.331 1.00 67.81 96 ASP A CA 1
ATOM 760 C C . ASP A 1 96 ? -11.991 -9.130 10.151 1.00 67.81 96 ASP A C 1
ATOM 762 O O . ASP A 1 96 ? -12.079 -8.022 10.667 1.00 67.81 96 ASP A O 1
ATOM 766 N N . VAL A 1 97 ? -10.886 -9.877 10.260 1.00 71.25 97 VAL A N 1
ATOM 767 C CA . VAL A 1 97 ? -9.645 -9.456 10.933 1.00 71.25 97 VAL A CA 1
ATOM 768 C C . VAL A 1 97 ? -8.725 -8.655 10.000 1.00 71.25 97 VAL A C 1
ATOM 770 O O . VAL A 1 97 ? -7.719 -8.100 10.439 1.00 71.25 97 VAL A O 1
ATOM 773 N N . LEU A 1 98 ? -9.030 -8.602 8.697 1.00 70.00 98 LEU A N 1
ATOM 774 C CA . LEU A 1 98 ? -8.233 -7.849 7.734 1.00 70.00 98 LEU A CA 1
ATOM 775 C C . LEU A 1 98 ? -8.507 -6.352 7.901 1.00 70.00 98 LEU A C 1
ATOM 777 O O . LEU A 1 98 ? -9.652 -5.913 7.864 1.00 70.00 98 LEU A O 1
ATOM 781 N N . ALA A 1 99 ? -7.438 -5.560 8.028 1.00 64.31 99 ALA A N 1
ATOM 782 C CA . ALA A 1 99 ? -7.507 -4.115 8.269 1.00 64.31 99 ALA A CA 1
ATOM 783 C C . ALA A 1 99 ? -8.341 -3.343 7.224 1.00 64.31 99 ALA A C 1
ATOM 785 O O . ALA A 1 99 ? -8.849 -2.263 7.522 1.00 64.31 99 ALA A O 1
ATOM 786 N N . HIS A 1 100 ? -8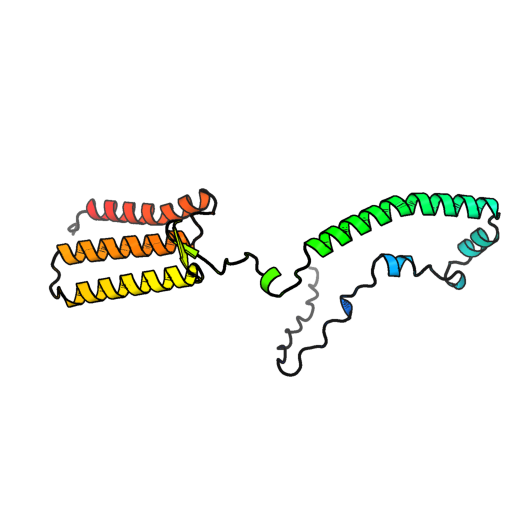.520 -3.904 6.022 1.00 62.12 100 HIS A N 1
ATOM 787 C CA . HIS A 1 100 ? -9.391 -3.369 4.983 1.00 62.12 100 HIS A CA 1
ATOM 788 C C . HIS A 1 100 ? -10.114 -4.512 4.252 1.00 62.12 100 HIS A C 1
ATOM 790 O O . HIS A 1 100 ? -9.436 -5.407 3.737 1.00 62.12 100 HIS A O 1
ATOM 796 N N . PRO A 1 101 ? -11.459 -4.497 4.151 1.00 62.22 101 PRO A N 1
ATOM 797 C CA . PRO A 1 101 ? -12.171 -5.424 3.284 1.00 62.22 101 PRO A CA 1
ATOM 798 C C . PRO A 1 101 ? -11.786 -5.105 1.839 1.00 62.22 101 PRO A C 1
ATOM 800 O O . PRO A 1 101 ? -12.181 -4.074 1.295 1.00 62.22 101 PRO A O 1
ATOM 803 N N . VAL A 1 102 ? -10.966 -5.961 1.228 1.00 65.31 102 VAL A N 1
ATOM 804 C CA . VAL A 1 102 ? -10.617 -5.839 -0.188 1.00 65.31 102 VAL A CA 1
ATOM 805 C C . VAL A 1 102 ? -11.867 -6.230 -0.976 1.00 65.31 102 VAL A C 1
ATOM 807 O O . VAL A 1 102 ? -12.312 -7.369 -0.852 1.00 65.31 102 VAL A O 1
ATOM 810 N N . PRO A 1 103 ? -12.494 -5.317 -1.734 1.00 68.50 103 PRO A N 1
ATOM 811 C CA . PRO A 1 103 ? -13.664 -5.678 -2.515 1.00 68.50 103 PRO A CA 1
ATOM 812 C C . PRO A 1 103 ? -13.265 -6.692 -3.595 1.00 68.50 103 PRO A C 1
ATOM 814 O O . PRO A 1 103 ? -12.360 -6.437 -4.389 1.00 68.50 103 PRO A O 1
ATOM 817 N N . ASP A 1 104 ? -13.984 -7.814 -3.660 1.00 74.19 104 ASP A N 1
ATOM 818 C CA . ASP A 1 104 ? -13.777 -8.882 -4.659 1.00 74.19 104 ASP A CA 1
ATOM 819 C C . ASP A 1 104 ? -14.166 -8.457 -6.090 1.00 74.19 104 ASP A C 1
ATOM 821 O O . ASP A 1 104 ? -14.036 -9.213 -7.053 1.00 74.19 104 ASP A O 1
ATOM 825 N N . THR A 1 105 ? -14.676 -7.234 -6.245 1.00 78.19 105 THR A N 1
ATOM 826 C CA . THR A 1 105 ? -15.132 -6.685 -7.518 1.00 78.19 105 THR A CA 1
ATOM 827 C C . THR A 1 105 ? -14.561 -5.297 -7.741 1.00 78.19 105 THR A C 1
ATOM 829 O O . THR A 1 105 ? -14.661 -4.431 -6.868 1.00 78.19 105 THR A O 1
ATOM 832 N N . THR A 1 106 ? -14.059 -5.048 -8.947 1.00 80.12 106 THR A N 1
ATOM 833 C CA . THR A 1 106 ? -13.541 -3.739 -9.353 1.00 80.12 106 THR A CA 1
ATOM 834 C C . THR A 1 106 ? -14.461 -3.106 -10.389 1.00 80.12 106 THR A C 1
ATOM 836 O O . THR A 1 106 ? -14.756 -3.698 -11.427 1.00 80.12 106 THR A O 1
ATOM 839 N N . ASN A 1 107 ? -14.900 -1.875 -10.120 1.00 82.56 107 ASN A N 1
ATOM 840 C CA . ASN A 1 107 ? -15.654 -1.059 -11.068 1.00 82.56 107 ASN A CA 1
ATOM 841 C C . ASN A 1 107 ? -14.692 -0.288 -11.973 1.00 82.56 107 ASN A C 1
ATOM 843 O O . ASN A 1 107 ? -14.161 0.757 -11.595 1.00 82.56 107 ASN A O 1
ATOM 847 N N . ILE A 1 108 ? -14.486 -0.777 -13.190 1.00 78.00 108 ILE A N 1
ATOM 848 C CA . ILE A 1 108 ? -13.689 -0.090 -14.201 1.00 78.00 108 ILE A CA 1
ATOM 849 C C . ILE A 1 108 ? -14.573 0.975 -14.864 1.00 78.00 108 ILE A C 1
ATOM 851 O O . ILE A 1 108 ? -15.628 0.675 -15.436 1.00 78.00 108 ILE A O 1
ATOM 855 N N . LEU A 1 109 ? -14.147 2.242 -14.772 1.00 79.62 109 LEU A N 1
ATOM 856 C CA . LEU A 1 109 ? -14.790 3.395 -15.426 1.00 79.62 109 LEU A CA 1
ATOM 857 C C . LEU A 1 109 ? -16.283 3.577 -15.072 1.00 79.62 109 LEU A C 1
ATOM 859 O O . LEU A 1 109 ? -17.057 4.099 -15.873 1.00 79.62 109 LEU A O 1
ATOM 863 N N . GLY A 1 110 ? -16.711 3.111 -13.893 1.00 77.88 110 GLY A N 1
ATOM 864 C CA . GLY A 1 110 ? -18.095 3.239 -13.409 1.00 77.88 110 GLY A CA 1
ATOM 865 C C . GLY A 1 110 ? -19.156 2.500 -14.238 1.00 77.88 110 GLY A C 1
ATOM 866 O O . GLY A 1 110 ? -20.346 2.692 -14.005 1.00 77.88 110 GLY A O 1
ATOM 867 N N . ARG A 1 111 ? -18.750 1.677 -15.215 1.00 79.94 111 ARG A N 1
ATOM 868 C CA . ARG A 1 111 ? -19.662 0.946 -16.114 1.00 79.94 111 ARG A CA 1
ATOM 869 C C . ARG A 1 111 ? -19.412 -0.555 -16.172 1.00 79.94 111 ARG A C 1
ATOM 871 O O . ARG A 1 111 ? -20.327 -1.285 -16.535 1.00 79.94 111 ARG A O 1
ATOM 878 N N . TRP A 1 112 ? -18.208 -1.012 -15.843 1.00 81.81 112 TRP A N 1
ATOM 879 C CA . TRP A 1 112 ? -17.819 -2.410 -16.003 1.00 81.81 112 TRP A CA 1
ATOM 880 C C . TRP A 1 112 ? -17.402 -2.983 -14.653 1.00 81.81 112 TRP A C 1
ATOM 882 O O . TRP A 1 112 ? -16.363 -2.614 -14.116 1.00 81.81 112 TRP A O 1
ATOM 892 N N . THR A 1 113 ? -18.219 -3.875 -14.100 1.00 86.75 113 THR A N 1
ATOM 893 C CA . THR A 1 113 ? -17.905 -4.642 -12.888 1.00 86.75 113 THR A CA 1
ATOM 894 C C . THR A 1 113 ? -17.135 -5.895 -13.284 1.00 86.75 113 THR A C 1
ATOM 896 O O . THR A 1 113 ? -17.708 -6.797 -13.899 1.00 86.75 113 THR A O 1
ATOM 899 N N . VAL A 1 114 ? -15.852 -5.965 -12.945 1.00 85.19 114 VAL A N 1
ATOM 900 C CA . VAL A 1 114 ? -15.040 -7.168 -13.167 1.00 85.19 114 VAL A CA 1
ATOM 901 C C . VAL A 1 114 ? -14.902 -7.909 -11.834 1.00 85.19 114 VAL A C 1
ATOM 903 O O . VAL A 1 114 ? -14.589 -7.257 -10.833 1.00 85.19 114 VAL A O 1
ATOM 906 N N . PRO A 1 115 ? -15.123 -9.239 -11.783 1.00 87.81 115 PRO A N 1
ATOM 907 C CA . PRO A 1 115 ? -14.967 -10.048 -10.570 1.00 87.81 115 PRO A CA 1
ATOM 908 C C . PRO A 1 115 ? -13.484 -10.357 -10.305 1.00 87.81 115 PRO A C 1
ATOM 910 O O . PRO A 1 115 ? -13.083 -11.512 -10.197 1.00 87.81 115 PRO A O 1
ATOM 913 N N . LEU A 1 116 ? -12.653 -9.319 -10.318 1.00 85.88 116 LEU A N 1
ATOM 914 C CA . LEU A 1 116 ? -11.227 -9.385 -10.031 1.00 85.88 116 LEU A CA 1
ATOM 915 C C . LEU A 1 116 ? -10.895 -8.324 -8.989 1.00 85.88 116 LEU A C 1
ATOM 917 O O . LEU A 1 116 ? -11.450 -7.213 -9.017 1.00 85.88 116 LEU A O 1
ATOM 921 N N . SER A 1 117 ? -9.950 -8.662 -8.112 1.00 85.00 117 SER A N 1
ATOM 922 C CA . SER A 1 117 ? -9.398 -7.702 -7.169 1.00 85.00 117 SER A CA 1
ATOM 923 C C . SER A 1 117 ? -8.750 -6.549 -7.930 1.00 85.00 117 SER A C 1
ATOM 925 O O . SER A 1 117 ? -8.196 -6.725 -9.019 1.00 85.00 117 SER A O 1
ATOM 927 N N . ILE A 1 118 ? -8.790 -5.352 -7.349 1.00 84.00 118 ILE A N 1
ATOM 928 C CA . ILE A 1 118 ? -8.176 -4.166 -7.953 1.00 84.00 118 ILE A CA 1
ATOM 929 C C . ILE A 1 118 ? -6.682 -4.382 -8.223 1.00 84.00 118 ILE A C 1
ATOM 931 O O . ILE A 1 118 ? -6.159 -3.905 -9.228 1.00 84.00 118 ILE A O 1
ATOM 935 N N . TYR A 1 119 ? -6.018 -5.171 -7.375 1.00 84.62 119 TYR A N 1
ATOM 936 C CA . TYR A 1 119 ? -4.612 -5.529 -7.525 1.00 84.62 119 TYR A CA 1
ATOM 937 C C . TYR A 1 119 ? -4.366 -6.408 -8.752 1.00 84.62 119 TYR A C 1
ATOM 939 O O . TYR A 1 119 ? -3.410 -6.163 -9.482 1.00 84.62 119 TYR A O 1
ATOM 947 N N . ASP A 1 120 ? -5.257 -7.360 -9.037 1.00 89.31 120 ASP A N 1
ATOM 948 C CA . ASP A 1 120 ? -5.148 -8.226 -10.215 1.00 89.31 120 ASP A CA 1
ATOM 949 C C . ASP A 1 120 ? -5.332 -7.421 -11.502 1.00 89.31 120 ASP A C 1
ATOM 951 O O . ASP A 1 120 ? -4.590 -7.593 -12.468 1.00 89.31 120 ASP A O 1
ATOM 955 N N . VAL A 1 121 ? -6.288 -6.486 -11.507 1.00 88.00 121 VAL A N 1
ATOM 956 C CA . VAL A 1 121 ? -6.529 -5.602 -12.655 1.00 88.00 121 VAL A CA 1
ATOM 957 C C . VAL A 1 121 ? -5.302 -4.733 -12.940 1.00 88.00 121 VAL A C 1
ATOM 959 O O . VAL A 1 121 ? -4.884 -4.627 -14.095 1.00 88.00 121 VAL A O 1
ATOM 962 N N . VAL A 1 122 ? -4.704 -4.143 -11.900 1.00 88.94 122 VAL A N 1
ATOM 963 C CA . VAL A 1 122 ? -3.477 -3.338 -12.020 1.00 88.94 122 VAL A CA 1
ATOM 964 C C . VAL A 1 122 ? -2.296 -4.207 -12.457 1.00 88.94 122 VAL A C 1
ATOM 966 O O . VAL A 1 122 ? -1.515 -3.808 -13.315 1.00 88.94 122 VAL A O 1
ATOM 969 N N . TYR A 1 123 ? -2.160 -5.416 -11.917 1.00 92.19 123 TYR A N 1
ATOM 970 C CA . TYR A 1 123 ? -1.108 -6.343 -12.324 1.00 92.19 123 TYR A CA 1
ATOM 971 C C . TYR A 1 123 ? -1.203 -6.689 -13.818 1.00 92.19 123 TYR A C 1
ATOM 973 O O . TYR A 1 123 ? -0.215 -6.583 -14.551 1.00 92.19 123 TYR A O 1
ATOM 981 N N . ILE A 1 124 ? -2.405 -7.024 -14.296 1.00 93.81 124 ILE A N 1
ATOM 982 C CA . ILE A 1 124 ? -2.657 -7.341 -15.706 1.00 93.81 124 ILE A CA 1
ATOM 983 C C . ILE A 1 124 ? -2.401 -6.118 -16.597 1.00 93.81 124 ILE A C 1
ATOM 985 O O . ILE A 1 124 ? -1.763 -6.251 -17.643 1.00 93.81 124 ILE A O 1
ATOM 989 N N . SER A 1 125 ? -2.844 -4.919 -16.204 1.00 92.50 125 SER A N 1
ATOM 990 C CA . SER A 1 125 ? -2.608 -3.705 -16.997 1.00 92.50 125 SER A CA 1
ATOM 991 C C . SER A 1 125 ? -1.114 -3.371 -17.110 1.00 92.50 125 SER A C 1
ATOM 993 O O . SER A 1 125 ? -0.638 -3.036 -18.197 1.00 92.50 125 SER A O 1
ATOM 995 N N . LEU A 1 126 ? -0.345 -3.537 -16.029 1.00 93.81 126 LEU A N 1
ATOM 996 C CA . LEU A 1 126 ? 1.111 -3.364 -16.031 1.00 93.81 126 LEU A CA 1
ATOM 997 C C . LEU A 1 126 ? 1.809 -4.395 -16.923 1.00 93.81 126 LEU A C 1
ATOM 999 O O . LEU A 1 126 ? 2.745 -4.040 -17.650 1.00 93.81 126 LEU A O 1
ATOM 1003 N N . ALA A 1 127 ? 1.351 -5.649 -16.906 1.00 96.31 127 ALA A N 1
ATOM 1004 C CA . ALA A 1 127 ? 1.851 -6.684 -17.804 1.00 96.31 127 ALA A CA 1
ATOM 1005 C C . ALA A 1 127 ? 1.602 -6.304 -19.274 1.00 96.31 127 ALA A C 1
ATOM 1007 O O . ALA A 1 127 ? 2.525 -6.373 -20.087 1.00 96.31 127 ALA A O 1
ATOM 1008 N N . ILE A 1 128 ? 0.404 -5.806 -19.602 1.00 96.69 128 ILE A N 1
ATOM 1009 C CA . ILE A 1 128 ? 0.064 -5.327 -20.952 1.00 96.69 128 ILE A CA 1
ATOM 1010 C C . ILE A 1 128 ? 0.965 -4.159 -21.368 1.00 96.69 128 ILE A C 1
ATOM 1012 O O . ILE A 1 128 ? 1.526 -4.194 -22.462 1.00 96.69 128 ILE A O 1
ATOM 1016 N N . PHE A 1 129 ? 1.165 -3.151 -20.511 1.00 95.50 129 PHE A N 1
ATOM 1017 C CA . PHE A 1 129 ? 2.078 -2.047 -20.826 1.00 95.50 129 PHE A CA 1
ATOM 1018 C C . PHE A 1 129 ? 3.505 -2.529 -21.082 1.00 95.50 129 PHE A C 1
ATOM 1020 O O . PHE A 1 129 ? 4.145 -2.064 -22.017 1.00 95.50 129 PHE A O 1
ATOM 1027 N N . THR A 1 130 ? 3.981 -3.502 -20.305 1.00 96.31 130 THR A N 1
ATOM 1028 C CA . THR A 1 130 ? 5.310 -4.102 -20.503 1.00 96.31 130 THR A CA 1
ATOM 1029 C C . THR A 1 130 ? 5.413 -4.840 -21.837 1.00 96.31 130 THR A C 1
ATOM 1031 O O . THR A 1 130 ? 6.415 -4.707 -22.534 1.00 96.31 130 THR A O 1
ATOM 1034 N N . LEU A 1 131 ? 4.374 -5.582 -22.227 1.00 97.81 131 LEU A N 1
ATOM 1035 C CA . LEU A 1 131 ? 4.337 -6.245 -23.532 1.00 97.81 131 LEU A CA 1
ATOM 1036 C C . LEU A 1 131 ? 4.349 -5.233 -24.683 1.00 97.81 131 LEU A C 1
ATOM 1038 O O . LEU A 1 131 ? 5.045 -5.450 -25.671 1.00 97.81 131 LEU A O 1
ATOM 1042 N N . ILE A 1 132 ? 3.618 -4.123 -24.549 1.00 96.12 132 ILE A N 1
ATOM 1043 C CA . ILE A 1 132 ? 3.608 -3.046 -25.548 1.00 96.12 132 ILE A CA 1
ATOM 1044 C C . ILE A 1 132 ? 4.994 -2.400 -25.660 1.00 96.12 132 ILE A C 1
ATOM 1046 O O . ILE A 1 132 ? 5.477 -2.210 -26.772 1.00 96.12 132 ILE A O 1
ATOM 1050 N N . GLU A 1 133 ? 5.653 -2.095 -24.539 1.00 95.00 133 GLU A N 1
ATOM 1051 C CA . GLU A 1 133 ? 7.019 -1.549 -24.535 1.00 95.00 133 GLU A CA 1
ATOM 1052 C C . GLU A 1 133 ? 8.002 -2.487 -25.235 1.00 95.00 133 GLU A C 1
ATOM 1054 O O . GLU A 1 133 ? 8.786 -2.042 -26.071 1.00 95.00 133 GLU A O 1
ATOM 1059 N N . LEU 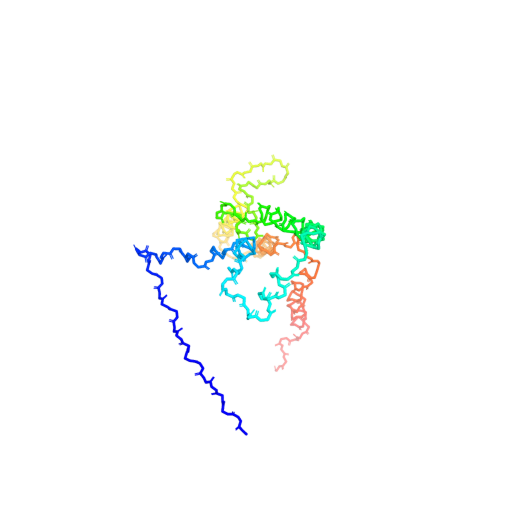A 1 134 ? 7.928 -3.785 -24.931 1.00 95.69 134 LEU A N 1
ATOM 1060 C CA . LEU A 1 134 ? 8.786 -4.791 -25.548 1.00 95.69 134 LEU A CA 1
ATOM 1061 C C . LEU A 1 134 ? 8.529 -4.889 -27.054 1.00 95.69 134 LEU A C 1
ATOM 1063 O O . LEU A 1 134 ? 9.475 -4.920 -27.835 1.00 95.69 134 LEU A O 1
ATOM 1067 N N . LEU A 1 135 ? 7.260 -4.865 -27.471 1.00 95.94 135 LEU A N 1
ATOM 1068 C CA . LEU A 1 135 ? 6.888 -4.897 -28.882 1.00 95.94 135 LEU A CA 1
ATOM 1069 C C . LEU A 1 135 ? 7.380 -3.651 -29.633 1.00 95.94 135 LEU A C 1
ATOM 1071 O O . LEU A 1 135 ? 7.879 -3.774 -30.747 1.00 95.94 135 LEU A O 1
ATOM 1075 N N . ILE A 1 136 ? 7.271 -2.460 -29.036 1.00 92.88 136 ILE A N 1
ATOM 1076 C CA . ILE A 1 136 ? 7.799 -1.216 -29.620 1.00 92.88 136 ILE A CA 1
ATOM 1077 C C . ILE A 1 136 ? 9.329 -1.278 -29.701 1.00 92.88 136 ILE A C 1
ATOM 1079 O O . ILE A 1 136 ? 9.897 -0.926 -30.732 1.00 92.88 136 ILE A O 1
ATOM 1083 N N . GLY A 1 137 ? 9.997 -1.745 -28.645 1.00 91.56 137 GLY A N 1
ATOM 1084 C CA . GLY A 1 137 ? 11.452 -1.894 -28.629 1.00 91.56 137 GLY A CA 1
ATOM 1085 C C . GLY A 1 137 ? 11.961 -2.848 -29.713 1.00 91.56 137 GLY A C 1
ATOM 1086 O O . GLY A 1 137 ? 12.964 -2.555 -30.358 1.00 91.56 137 GLY A O 1
ATOM 1087 N N . GLU A 1 138 ? 11.237 -3.942 -29.950 1.00 93.81 138 GLU A N 1
ATOM 1088 C CA . GLU A 1 138 ? 11.578 -4.941 -30.966 1.00 93.81 138 GLU A CA 1
ATOM 1089 C C . GLU A 1 138 ? 11.238 -4.483 -32.394 1.00 93.81 138 GLU A C 1
ATOM 1091 O O . GLU A 1 138 ? 11.999 -4.747 -33.321 1.00 93.81 138 GLU A O 1
ATOM 1096 N N . LEU A 1 139 ? 10.109 -3.788 -32.597 1.00 92.75 139 LEU A N 1
ATOM 1097 C CA . LEU A 1 139 ? 9.672 -3.317 -33.921 1.00 92.75 139 LEU A CA 1
ATOM 1098 C C . LEU A 1 139 ? 10.489 -2.135 -34.447 1.00 92.75 139 LEU A C 1
ATOM 1100 O O . LEU A 1 139 ? 10.589 -1.963 -35.663 1.00 92.75 139 LEU A O 1
ATOM 1104 N N . PHE A 1 140 ? 11.080 -1.338 -33.556 1.00 91.94 140 PHE A N 1
ATOM 1105 C CA . PHE A 1 140 ? 11.904 -0.181 -33.909 1.00 91.94 140 PHE A CA 1
ATOM 1106 C C . PHE A 1 140 ? 13.354 -0.353 -33.413 1.00 91.94 140 PHE A C 1
ATOM 1108 O O . PHE A 1 140 ? 13.836 0.452 -32.603 1.00 91.94 140 PHE A O 1
ATOM 1115 N N . PRO A 1 141 ? 14.083 -1.385 -33.896 1.00 79.00 141 PRO A N 1
ATOM 1116 C CA . PRO A 1 141 ? 15.442 -1.682 -33.469 1.00 79.00 141 PRO A CA 1
ATOM 1117 C C . PRO A 1 141 ? 16.397 -0.668 -34.109 1.00 79.00 141 PRO A C 1
ATOM 1119 O O . PRO A 1 141 ? 16.949 -0.881 -35.185 1.00 79.00 141 PRO A O 1
ATOM 1122 N N . GLY A 1 142 ? 16.548 0.496 -33.483 1.00 74.81 142 GLY A N 1
ATOM 1123 C CA . GLY A 1 142 ? 17.380 1.557 -34.059 1.00 74.81 142 GLY A CA 1
ATOM 1124 C C . GLY A 1 142 ? 17.394 2.892 -33.331 1.00 74.81 142 GLY A C 1
ATOM 1125 O O . GLY A 1 142 ? 18.067 3.808 -33.791 1.00 74.81 142 GLY A O 1
ATOM 1126 N N . GLY A 1 143 ? 16.691 3.027 -32.202 1.00 65.75 143 GLY A N 1
ATOM 1127 C CA . GLY A 1 143 ? 16.747 4.261 -31.420 1.00 65.75 143 GLY A CA 1
ATOM 1128 C C . GLY A 1 143 ? 16.202 5.466 -32.183 1.00 65.75 143 GLY A C 1
ATOM 1129 O O . GLY A 1 143 ? 16.744 6.565 -32.068 1.00 65.75 143 GLY A O 1
ATOM 1130 N N . GLU A 1 144 ? 15.131 5.277 -32.963 1.00 86.88 144 GLU A N 1
ATOM 1131 C CA . GLU A 1 144 ? 14.367 6.416 -33.457 1.00 86.88 144 GLU A CA 1
ATOM 1132 C C . GLU A 1 144 ? 13.977 7.271 -32.247 1.00 86.88 144 GLU A C 1
ATOM 1134 O O . GLU A 1 144 ? 13.363 6.787 -31.295 1.00 86.88 144 GLU A O 1
ATOM 1139 N N . TRP A 1 145 ? 14.370 8.544 -32.259 1.00 87.88 145 TRP A N 1
ATOM 1140 C CA . TRP A 1 145 ? 14.126 9.478 -31.157 1.00 87.88 145 TRP A CA 1
ATOM 1141 C C . TRP A 1 145 ? 12.645 9.497 -30.734 1.00 87.88 145 TRP A C 1
ATOM 1143 O O . TRP A 1 145 ? 12.332 9.666 -29.557 1.00 87.88 145 TRP A O 1
ATOM 1153 N N . LEU A 1 146 ? 11.736 9.248 -31.683 1.00 89.06 146 LEU A N 1
ATOM 1154 C CA . LEU A 1 146 ? 10.306 9.110 -31.445 1.00 89.06 146 LEU A CA 1
ATOM 1155 C C . LEU A 1 146 ? 9.972 7.881 -30.583 1.00 89.06 146 LEU A C 1
ATOM 1157 O O . LEU A 1 146 ? 9.209 8.005 -29.629 1.00 89.06 146 LEU A O 1
ATOM 1161 N N . ALA A 1 147 ? 10.562 6.716 -30.871 1.00 90.19 147 ALA A N 1
ATOM 1162 C CA . ALA A 1 147 ? 10.368 5.503 -30.078 1.00 90.19 147 ALA A CA 1
ATOM 1163 C C . ALA A 1 147 ? 10.843 5.711 -28.634 1.00 90.19 147 ALA A C 1
ATOM 1165 O O . ALA A 1 147 ? 10.151 5.317 -27.700 1.00 90.19 147 ALA A O 1
ATOM 1166 N N . VAL A 1 148 ? 11.961 6.420 -28.437 1.00 90.50 148 VAL A N 1
ATOM 1167 C CA . VAL A 1 148 ? 12.453 6.786 -27.097 1.00 90.50 148 VAL A CA 1
ATOM 1168 C C . VAL A 1 148 ? 11.437 7.651 -26.346 1.00 90.50 148 VAL A C 1
ATOM 1170 O O . VAL A 1 148 ? 11.137 7.368 -25.189 1.00 90.50 148 VAL A O 1
ATOM 1173 N N . ILE A 1 149 ? 10.868 8.673 -26.993 1.00 91.75 149 ILE A N 1
ATOM 1174 C CA . ILE A 1 149 ? 9.849 9.537 -26.372 1.00 91.75 149 ILE A CA 1
ATOM 1175 C C . ILE A 1 149 ? 8.586 8.743 -26.026 1.00 91.75 149 ILE A C 1
ATOM 1177 O O . ILE A 1 149 ? 8.030 8.920 -24.942 1.00 91.75 149 ILE A O 1
ATOM 1181 N N . VAL A 1 150 ? 8.137 7.861 -26.920 1.00 92.88 150 VAL A N 1
ATOM 1182 C CA . VAL A 1 150 ? 6.953 7.022 -26.689 1.00 92.88 150 VAL A CA 1
ATOM 1183 C C . VAL A 1 150 ? 7.187 6.057 -25.528 1.00 92.88 150 VAL A C 1
ATOM 1185 O O . VAL A 1 150 ? 6.355 5.985 -24.626 1.00 92.88 150 VAL A O 1
ATOM 1188 N N . LEU A 1 151 ? 8.327 5.363 -25.501 1.00 92.81 151 LEU A N 1
ATOM 1189 C CA . LEU A 1 151 ? 8.693 4.460 -24.407 1.00 92.81 151 LEU A CA 1
ATOM 1190 C C . LEU A 1 151 ? 8.805 5.212 -23.076 1.00 92.81 151 LEU A C 1
ATOM 1192 O O . LEU A 1 151 ? 8.301 4.738 -22.061 1.00 92.81 151 LEU A O 1
ATOM 1196 N N . LEU A 1 152 ? 9.379 6.418 -23.080 1.00 92.25 152 LEU A N 1
ATOM 1197 C CA . LEU A 1 152 ? 9.444 7.270 -21.892 1.00 92.25 152 LEU A CA 1
ATOM 1198 C C . LEU A 1 152 ? 8.046 7.679 -21.402 1.00 92.25 152 LEU A C 1
ATOM 1200 O O . LEU A 1 152 ? 7.780 7.656 -20.200 1.00 92.25 152 LEU A O 1
ATOM 1204 N N . ALA A 1 153 ? 7.141 8.030 -22.318 1.00 93.31 153 ALA A N 1
ATOM 1205 C CA . ALA A 1 153 ? 5.765 8.373 -21.978 1.00 93.31 153 ALA A CA 1
ATOM 1206 C C . ALA A 1 153 ? 5.006 7.172 -21.388 1.00 93.31 153 ALA A C 1
ATOM 1208 O O . ALA A 1 153 ? 4.313 7.326 -20.382 1.00 93.31 153 ALA A O 1
ATOM 1209 N N . ILE A 1 154 ? 5.169 5.972 -21.957 1.00 94.81 154 ILE A N 1
ATOM 1210 C CA . ILE A 1 154 ? 4.556 4.743 -21.426 1.00 94.81 154 ILE A CA 1
ATOM 1211 C C . ILE A 1 154 ? 5.124 4.417 -20.039 1.00 94.81 154 ILE A C 1
ATOM 1213 O O . ILE A 1 154 ? 4.348 4.146 -19.120 1.00 94.81 154 ILE A O 1
ATOM 1217 N N . ALA A 1 155 ? 6.439 4.542 -19.846 1.00 93.31 155 ALA A N 1
ATOM 1218 C CA . ALA A 1 155 ? 7.072 4.348 -18.546 1.00 93.31 155 ALA A CA 1
ATOM 1219 C C . ALA A 1 155 ? 6.530 5.331 -17.490 1.00 93.31 155 ALA A C 1
ATOM 1221 O O . ALA A 1 155 ? 6.255 4.935 -16.355 1.00 93.31 155 ALA A O 1
ATOM 1222 N N . ALA A 1 156 ? 6.303 6.596 -17.862 1.00 91.88 156 ALA A N 1
ATOM 1223 C CA . ALA A 1 156 ? 5.698 7.591 -16.977 1.00 91.88 156 ALA A CA 1
ATOM 1224 C C . ALA A 1 156 ? 4.244 7.242 -16.614 1.00 91.88 156 ALA A C 1
ATOM 1226 O O . ALA A 1 156 ? 3.871 7.306 -15.441 1.00 91.88 156 ALA A O 1
ATOM 1227 N N . VAL A 1 157 ? 3.434 6.816 -17.591 1.00 93.94 157 VAL A N 1
ATOM 1228 C CA . VAL A 1 157 ? 2.057 6.344 -17.351 1.00 93.94 157 VAL A CA 1
ATOM 1229 C C . VAL A 1 157 ? 2.054 5.121 -16.436 1.00 93.94 157 VAL A C 1
ATOM 1231 O O . VAL A 1 157 ? 1.242 5.050 -15.516 1.00 93.94 157 VAL A O 1
ATOM 1234 N N . LYS A 1 158 ? 2.985 4.185 -16.632 1.00 93.25 158 LYS A N 1
ATOM 1235 C CA . LYS A 1 158 ? 3.149 2.996 -15.792 1.00 93.25 158 LYS A CA 1
ATOM 1236 C C . LYS A 1 158 ? 3.495 3.373 -14.350 1.00 93.25 158 LYS A C 1
ATOM 1238 O O . LYS A 1 158 ? 2.835 2.906 -13.424 1.00 93.25 158 LYS A O 1
ATOM 1243 N N . ALA A 1 159 ? 4.481 4.249 -14.158 1.00 89.69 159 ALA A N 1
ATOM 1244 C CA . ALA A 1 159 ? 4.859 4.743 -12.837 1.00 89.69 159 ALA A CA 1
ATOM 1245 C C . ALA A 1 159 ? 3.680 5.445 -12.146 1.00 89.69 159 ALA A C 1
ATOM 1247 O O . ALA A 1 159 ? 3.383 5.158 -10.986 1.00 89.69 159 ALA A O 1
ATOM 1248 N N . PHE A 1 160 ? 2.956 6.297 -12.875 1.00 88.75 160 PHE A N 1
ATOM 1249 C CA . PHE A 1 160 ? 1.744 6.937 -12.371 1.00 88.75 160 PHE A CA 1
ATOM 1250 C C . PHE A 1 160 ? 0.664 5.914 -12.001 1.00 88.75 160 PHE A C 1
ATOM 1252 O O . PHE A 1 160 ? 0.038 6.047 -10.953 1.00 88.75 160 PHE A O 1
ATOM 1259 N N . HIS A 1 161 ? 0.471 4.868 -12.808 1.00 88.25 161 HIS A N 1
ATOM 1260 C CA . HIS A 1 161 ? -0.502 3.813 -12.535 1.00 88.25 161 HIS A CA 1
ATOM 1261 C C . HIS A 1 161 ? -0.190 3.076 -11.227 1.00 88.25 161 HIS A C 1
ATOM 1263 O O . HIS A 1 161 ? -1.098 2.869 -10.419 1.00 88.25 161 HIS A O 1
ATOM 1269 N N . VAL A 1 162 ? 1.082 2.728 -10.995 1.00 87.62 162 VAL A N 1
ATOM 1270 C CA . VAL A 1 162 ? 1.528 2.117 -9.735 1.00 87.62 162 VAL A CA 1
ATOM 1271 C C . VAL A 1 162 ? 1.272 3.071 -8.576 1.00 87.62 162 VAL A C 1
ATOM 1273 O O . VAL A 1 162 ? 0.625 2.696 -7.608 1.00 87.62 162 VAL A O 1
ATOM 1276 N N . VAL A 1 163 ? 1.709 4.324 -8.680 1.00 85.00 163 VAL A N 1
ATOM 1277 C CA . VAL A 1 163 ? 1.533 5.315 -7.611 1.00 85.00 163 VAL A CA 1
ATOM 1278 C C . VAL A 1 163 ? 0.052 5.529 -7.282 1.00 85.00 163 VAL A C 1
ATOM 1280 O O . VAL A 1 163 ? -0.331 5.500 -6.117 1.00 85.00 163 VAL A O 1
ATOM 1283 N N . TRP A 1 164 ? -0.805 5.687 -8.286 1.00 83.31 164 TRP A N 1
ATOM 1284 C CA . TRP A 1 164 ? -2.226 5.953 -8.072 1.00 83.31 164 TRP A CA 1
ATOM 1285 C C . TRP A 1 164 ? -2.943 4.814 -7.335 1.00 83.31 164 TRP A C 1
ATOM 1287 O O . TRP A 1 164 ? -3.762 5.076 -6.455 1.00 83.31 164 TRP A O 1
ATOM 1297 N N . TYR A 1 165 ? -2.628 3.560 -7.676 1.00 78.12 165 TYR A N 1
ATOM 1298 C CA . TYR A 1 165 ? -3.346 2.394 -7.153 1.00 78.12 165 TYR A CA 1
ATOM 1299 C C . TYR A 1 165 ? -2.658 1.722 -5.962 1.00 78.12 165 TYR A C 1
ATOM 1301 O O . TYR A 1 165 ? -3.340 1.344 -5.015 1.00 78.12 165 TYR A O 1
ATOM 1309 N N . TYR A 1 166 ? -1.330 1.585 -5.968 1.00 71.56 166 TYR A N 1
ATOM 1310 C CA . TYR A 1 166 ? -0.602 0.923 -4.880 1.00 71.56 166 TYR A CA 1
ATOM 1311 C C . TYR A 1 166 ? -0.395 1.831 -3.666 1.00 71.56 166 TYR A C 1
ATOM 1313 O O . TYR A 1 166 ? -0.407 1.342 -2.540 1.00 71.56 166 TYR A O 1
ATOM 1321 N N . MET A 1 167 ? -0.250 3.147 -3.860 1.00 73.56 167 MET A N 1
ATOM 1322 C CA . MET A 1 167 ? -0.057 4.085 -2.741 1.00 73.56 167 MET A CA 1
ATOM 1323 C C . MET A 1 167 ? -1.376 4.638 -2.179 1.00 73.56 167 MET A C 1
ATOM 1325 O O . MET A 1 167 ? -1.340 5.598 -1.422 1.00 73.56 167 MET A O 1
ATOM 1329 N N . HIS A 1 168 ? -2.538 4.080 -2.558 1.00 68.06 168 HIS A N 1
ATOM 1330 C CA . HIS A 1 168 ? -3.873 4.535 -2.125 1.00 68.06 168 HIS A CA 1
ATOM 1331 C C . HIS A 1 168 ? -4.091 6.059 -2.219 1.00 68.06 168 HIS A C 1
ATOM 1333 O O . HIS A 1 168 ? -4.975 6.607 -1.567 1.00 68.06 168 HIS A O 1
ATOM 1339 N N . LEU A 1 169 ? -3.341 6.758 -3.079 1.00 67.31 169 LEU A N 1
ATOM 1340 C CA . LEU A 1 169 ? -3.324 8.223 -3.158 1.00 67.31 169 LEU A CA 1
ATOM 1341 C C . LEU A 1 169 ? -4.687 8.833 -3.496 1.00 67.31 169 LEU A C 1
ATOM 1343 O O . LEU A 1 169 ? -4.935 9.992 -3.181 1.00 67.31 169 LEU A O 1
ATOM 1347 N N . ALA A 1 170 ? -5.574 8.059 -4.124 1.00 64.88 170 ALA A N 1
ATOM 1348 C CA . ALA A 1 170 ? -6.952 8.469 -4.370 1.00 64.88 170 ALA A CA 1
ATOM 1349 C C . ALA A 1 170 ? -7.794 8.590 -3.082 1.00 64.88 170 ALA A C 1
ATOM 1351 O O . ALA A 1 170 ? -8.768 9.341 -3.068 1.00 64.88 170 ALA A O 1
ATOM 1352 N N . TYR A 1 171 ? -7.430 7.863 -2.022 1.00 69.06 171 TYR A N 1
ATOM 1353 C CA . TYR A 1 171 ? -8.166 7.781 -0.756 1.00 69.06 171 TYR A CA 1
ATOM 1354 C C . TYR A 1 171 ? -7.391 8.336 0.447 1.00 69.06 171 TYR A C 1
ATOM 1356 O O . TYR A 1 171 ? -7.997 8.579 1.489 1.00 69.06 171 TYR A O 1
ATOM 1364 N N . ASP A 1 172 ? -6.081 8.547 0.317 1.00 74.31 172 ASP A N 1
ATOM 1365 C CA . ASP A 1 172 ? -5.223 9.025 1.401 1.00 74.31 172 ASP A CA 1
ATOM 1366 C C . ASP A 1 172 ? -5.144 10.569 1.476 1.00 74.31 172 ASP A C 1
ATOM 1368 O O . ASP A 1 172 ? -5.569 11.316 0.588 1.00 74.31 172 ASP A O 1
ATOM 1372 N N . SER A 1 173 ? -4.614 11.072 2.588 1.00 80.81 173 SER A N 1
ATOM 1373 C CA . SER A 1 173 ? -4.487 12.493 2.895 1.00 80.81 173 SER A CA 1
ATOM 1374 C C . SER A 1 173 ? -3.573 13.236 1.908 1.00 80.81 173 SER A C 1
ATOM 1376 O O . SER A 1 173 ? -2.562 12.724 1.428 1.00 80.81 173 SER A O 1
ATOM 1378 N N . ARG A 1 174 ? -3.868 14.523 1.663 1.00 82.00 174 ARG A N 1
ATOM 1379 C CA . ARG A 1 174 ? -3.079 15.403 0.768 1.00 82.00 174 ARG A CA 1
ATOM 1380 C C . ARG A 1 174 ? -1.590 15.490 1.139 1.00 82.00 174 ARG A C 1
ATOM 1382 O O . ARG A 1 174 ? -0.776 15.839 0.287 1.00 82.00 174 ARG A O 1
ATOM 1389 N N . ILE A 1 175 ? -1.236 15.177 2.389 1.00 84.88 175 ILE A N 1
ATOM 1390 C CA . ILE A 1 175 ? 0.152 15.116 2.865 1.00 84.88 175 ILE A CA 1
ATOM 1391 C C . ILE A 1 175 ? 0.960 14.071 2.080 1.00 84.88 175 ILE A C 1
ATOM 1393 O O . ILE A 1 175 ? 2.123 14.313 1.765 1.00 84.88 175 ILE A O 1
ATOM 1397 N N . PHE A 1 176 ? 0.337 12.950 1.711 1.00 81.75 176 PHE A N 1
ATOM 1398 C CA . PHE A 1 176 ? 1.007 11.853 1.015 1.00 81.75 176 PHE A CA 1
ATOM 1399 C C . PHE A 1 176 ? 1.357 12.217 -0.436 1.00 81.75 176 PHE A C 1
ATOM 1401 O O . PHE A 1 176 ? 2.370 11.794 -0.988 1.00 81.75 176 PHE A O 1
ATOM 1408 N N . TRP A 1 177 ? 0.553 13.076 -1.065 1.00 82.88 177 TRP A N 1
ATOM 1409 C CA . TRP A 1 177 ? 0.875 13.601 -2.392 1.00 82.88 177 TRP A CA 1
ATOM 1410 C C . TRP A 1 177 ? 2.087 14.544 -2.350 1.00 82.88 177 TRP A C 1
ATOM 1412 O O . TRP A 1 177 ? 2.920 14.535 -3.257 1.00 82.88 177 TRP A O 1
ATOM 1422 N N . LEU A 1 178 ? 2.231 15.319 -1.268 1.00 86.94 178 LEU A N 1
ATOM 1423 C CA . LEU A 1 178 ? 3.371 16.216 -1.081 1.00 86.94 178 LEU A CA 1
ATOM 1424 C C . LEU A 1 178 ? 4.682 15.442 -0.894 1.00 86.94 178 LEU A C 1
ATOM 1426 O O . LEU A 1 178 ? 5.690 15.816 -1.490 1.00 86.94 178 LEU A O 1
ATOM 1430 N N . THR A 1 1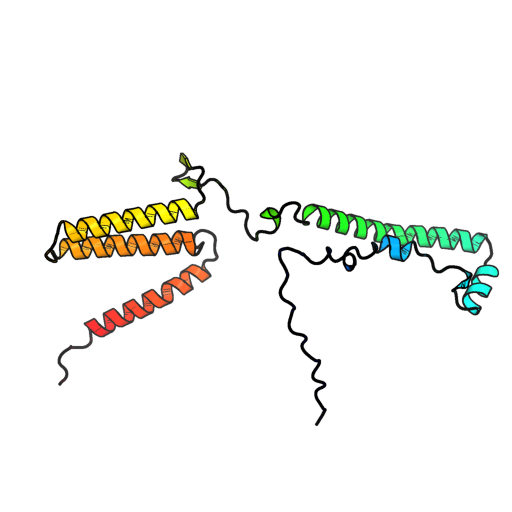79 ? 4.679 14.357 -0.112 1.00 87.31 179 THR A N 1
ATOM 1431 C CA . THR A 1 179 ? 5.877 13.520 0.073 1.00 87.31 179 THR A CA 1
ATOM 1432 C C . THR A 1 179 ? 6.320 12.870 -1.232 1.00 87.31 179 THR A C 1
ATOM 1434 O O . THR A 1 179 ? 7.521 12.804 -1.491 1.00 87.31 179 THR A O 1
ATOM 1437 N N . LEU A 1 180 ? 5.377 12.476 -2.092 1.00 85.38 180 LEU A N 1
ATOM 1438 C CA . LEU A 1 180 ? 5.686 11.965 -3.425 1.00 85.38 180 LEU A CA 1
ATOM 1439 C C . LEU A 1 180 ? 6.274 13.047 -4.345 1.00 85.38 180 LEU A C 1
ATOM 1441 O O . LEU A 1 180 ? 7.156 12.749 -5.141 1.00 85.38 180 LEU A O 1
ATOM 1445 N N . ALA A 1 181 ? 5.840 14.305 -4.228 1.00 86.88 181 ALA A N 1
ATOM 1446 C CA . ALA A 1 181 ? 6.341 15.403 -5.058 1.00 86.88 181 ALA A CA 1
ATOM 1447 C C . ALA A 1 181 ? 7.807 15.782 -4.762 1.00 86.88 181 ALA A C 1
ATOM 1449 O O . ALA A 1 181 ? 8.509 16.253 -5.658 1.00 86.88 181 ALA A O 1
ATOM 1450 N N . ILE A 1 182 ? 8.294 15.558 -3.536 1.00 92.62 182 ILE A N 1
ATOM 1451 C CA . ILE A 1 182 ? 9.663 15.904 -3.110 1.00 92.62 182 ILE A CA 1
ATOM 1452 C C . ILE A 1 182 ? 10.754 15.243 -3.975 1.00 92.62 182 ILE A C 1
ATOM 1454 O O . ILE A 1 182 ? 11.587 15.978 -4.508 1.00 92.62 182 ILE A O 1
ATOM 1458 N N . PRO A 1 183 ? 10.799 13.908 -4.166 1.00 89.00 183 PRO A N 1
ATOM 1459 C CA . PRO A 1 183 ? 11.828 13.280 -4.996 1.00 89.00 183 PRO A CA 1
ATOM 1460 C C . PRO A 1 183 ? 11.785 13.752 -6.455 1.00 89.00 183 PRO A C 1
ATOM 1462 O O . PRO A 1 183 ? 12.843 13.951 -7.052 1.00 89.00 183 PRO A O 1
ATOM 1465 N N . PHE A 1 184 ? 10.598 14.014 -7.017 1.00 87.69 184 PHE A N 1
ATOM 1466 C CA . PHE A 1 184 ? 10.481 14.603 -8.356 1.00 87.69 184 PHE A CA 1
ATOM 1467 C C . PHE A 1 184 ? 11.034 16.027 -8.407 1.00 87.69 184 PHE A C 1
ATOM 1469 O O . PHE A 1 184 ? 11.724 16.378 -9.362 1.00 87.69 184 PHE A O 1
ATOM 1476 N N . LEU A 1 185 ? 10.776 16.836 -7.378 1.00 94.19 185 LEU A N 1
ATOM 1477 C CA . LEU A 1 185 ? 11.308 18.192 -7.274 1.00 94.19 185 LEU A CA 1
ATOM 1478 C C . LEU A 1 185 ? 12.838 18.182 -7.166 1.00 94.19 185 LEU A C 1
ATOM 1480 O O . LEU A 1 185 ? 13.500 18.940 -7.870 1.00 94.19 185 LEU A O 1
ATOM 1484 N N . ILE A 1 186 ? 13.407 17.292 -6.348 1.00 95.44 186 ILE A N 1
ATOM 1485 C CA . ILE A 1 186 ? 14.863 17.133 -6.209 1.00 95.44 186 ILE A CA 1
ATOM 1486 C C . ILE A 1 186 ? 15.484 16.656 -7.529 1.00 95.44 186 ILE A C 1
ATOM 1488 O O . ILE A 1 186 ? 16.467 17.238 -7.987 1.00 95.44 186 ILE A O 1
ATOM 1492 N N . GLY A 1 187 ? 14.899 15.641 -8.170 1.00 90.69 187 GLY A N 1
ATOM 1493 C CA . GLY A 1 187 ? 15.361 15.150 -9.470 1.00 90.69 187 GLY A CA 1
ATOM 1494 C C . GLY A 1 187 ? 15.281 16.221 -10.561 1.00 90.69 187 GLY A C 1
ATOM 1495 O O . GLY A 1 187 ? 16.230 16.402 -11.322 1.00 90.69 187 GLY A O 1
ATOM 1496 N N . GLY A 1 188 ? 14.188 16.989 -10.589 1.00 91.69 188 GLY A N 1
ATOM 1497 C CA . GLY A 1 188 ? 13.998 18.115 -11.502 1.00 91.69 188 GLY A CA 1
ATOM 1498 C C . GLY A 1 188 ? 15.027 19.226 -11.290 1.00 91.69 188 GLY A C 1
ATOM 1499 O O . GLY A 1 188 ? 15.621 19.700 -12.257 1.00 91.69 188 GLY A O 1
ATOM 1500 N N . LEU A 1 189 ? 15.306 19.597 -10.036 1.00 96.44 189 LEU A N 1
ATOM 1501 C CA . LEU A 1 189 ? 16.372 20.549 -9.706 1.00 96.44 189 LEU A CA 1
ATOM 1502 C C . LEU A 1 189 ? 17.751 20.033 -10.134 1.00 96.44 189 LEU A C 1
ATOM 1504 O O . LEU A 1 189 ? 18.538 20.806 -10.676 1.00 96.44 189 LEU A O 1
ATOM 1508 N N . GLY A 1 190 ? 18.030 18.741 -9.944 1.00 95.12 190 GLY A N 1
ATOM 1509 C CA . GLY A 1 190 ? 19.267 18.107 -10.406 1.00 95.12 190 GLY A CA 1
ATOM 1510 C C . GLY A 1 190 ? 19.429 18.167 -11.927 1.00 95.12 190 GLY A C 1
ATOM 1511 O O . GLY A 1 190 ? 20.505 18.499 -12.418 1.00 95.12 190 GLY A O 1
ATOM 1512 N N . LEU A 1 191 ? 18.347 17.927 -12.673 1.00 92.81 191 LEU A N 1
ATOM 1513 C CA . LEU A 1 191 ? 18.315 18.061 -14.132 1.00 92.81 191 LEU A CA 1
ATOM 1514 C C . LEU A 1 191 ? 18.581 19.501 -14.586 1.00 92.81 191 LEU A C 1
ATOM 1516 O O . LEU A 1 191 ? 19.410 19.721 -15.466 1.00 92.81 191 LEU A O 1
ATOM 1520 N N . ILE A 1 192 ? 17.916 20.479 -13.964 1.00 93.88 192 ILE A N 1
ATOM 1521 C CA . ILE A 1 192 ? 18.122 21.906 -14.257 1.00 93.88 192 ILE A CA 1
ATOM 1522 C C . ILE A 1 192 ? 19.570 22.304 -13.965 1.00 93.88 192 ILE A C 1
ATOM 1524 O O . ILE A 1 192 ? 20.207 22.956 -14.790 1.00 93.88 192 ILE A O 1
ATOM 1528 N N . PHE A 1 193 ? 20.107 21.888 -12.818 1.00 95.00 193 PHE A N 1
ATOM 1529 C CA . PHE A 1 193 ? 21.494 22.146 -12.449 1.00 95.00 193 PHE A CA 1
ATOM 1530 C C . PHE A 1 193 ? 22.466 21.587 -13.495 1.00 95.00 193 PHE A C 1
ATOM 1532 O O . PHE A 1 193 ? 23.340 22.312 -13.963 1.00 95.00 193 PHE A O 1
ATOM 1539 N N . LEU A 1 194 ? 22.276 20.336 -13.920 1.00 91.50 194 LEU A N 1
ATOM 1540 C CA . LEU A 1 194 ? 23.132 19.679 -14.911 1.00 91.50 194 LEU A CA 1
ATOM 1541 C C . LEU A 1 194 ? 23.052 20.350 -16.289 1.00 91.50 194 LEU A C 1
ATOM 1543 O O . LEU A 1 194 ? 24.037 20.386 -17.017 1.00 91.50 194 LEU A O 1
ATOM 1547 N N . MET A 1 195 ? 21.898 20.921 -16.629 1.00 92.25 195 MET A N 1
ATOM 1548 C CA . MET A 1 195 ? 21.704 21.670 -17.869 1.00 92.25 195 MET A CA 1
ATOM 1549 C C . MET A 1 195 ? 22.370 23.059 -17.837 1.00 92.25 195 MET A C 1
ATOM 1551 O O . MET A 1 195 ? 22.765 23.573 -18.882 1.00 92.25 195 MET A O 1
ATOM 1555 N N . ILE A 1 196 ? 22.493 23.671 -16.653 1.00 95.56 196 ILE A N 1
ATOM 1556 C CA . ILE A 1 196 ? 23.142 24.978 -16.456 1.00 95.56 196 ILE A CA 1
ATOM 1557 C C . ILE A 1 196 ? 24.666 24.839 -16.363 1.00 95.56 196 ILE A C 1
ATOM 1559 O O . ILE A 1 196 ? 25.389 25.708 -16.854 1.00 95.56 196 ILE A O 1
ATOM 1563 N N . VAL A 1 197 ? 25.164 23.783 -15.714 1.00 92.75 197 VAL A N 1
ATOM 1564 C CA . VAL A 1 197 ? 26.603 23.579 -15.519 1.00 92.75 197 VAL A CA 1
ATOM 1565 C C . VAL A 1 197 ? 27.250 23.151 -16.841 1.00 92.75 197 VAL A C 1
ATOM 1567 O O . VAL A 1 197 ? 26.904 22.100 -17.379 1.00 92.75 197 VAL A O 1
ATOM 1570 N N . PRO A 1 198 ? 28.206 23.928 -17.383 1.00 87.25 198 PRO A N 1
ATOM 1571 C CA . PRO A 1 198 ? 28.857 23.579 -18.635 1.00 87.25 198 PRO A CA 1
ATOM 1572 C C . PRO A 1 198 ? 29.679 22.286 -18.473 1.00 87.25 198 PRO A C 1
ATOM 1574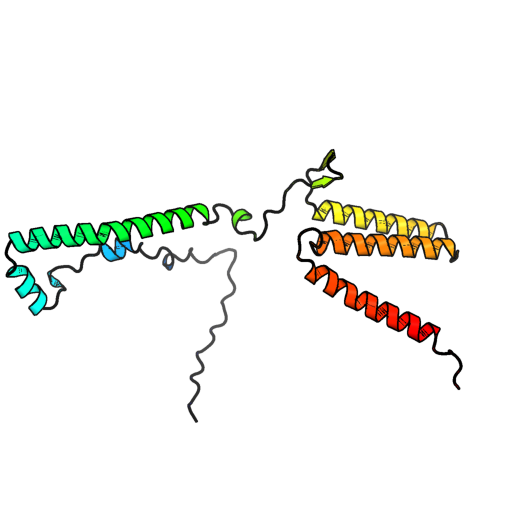 O O . PRO A 1 198 ? 30.446 22.167 -17.516 1.00 87.25 198 PRO A O 1
ATOM 1577 N N . PRO A 1 199 ? 29.581 21.333 -19.417 1.00 79.19 199 PRO A N 1
ATOM 1578 C CA . PRO A 1 199 ? 30.266 20.041 -19.319 1.00 79.19 199 PRO A CA 1
ATOM 1579 C C . PRO A 1 199 ? 31.792 20.124 -19.499 1.00 79.19 199 PRO A C 1
ATOM 1581 O O . PRO A 1 199 ? 32.493 19.156 -19.220 1.00 79.19 199 PRO A O 1
ATOM 1584 N N . PHE A 1 200 ? 32.321 21.267 -19.949 1.00 74.81 200 PHE A N 1
ATOM 1585 C CA . PHE A 1 200 ? 33.738 21.465 -20.262 1.00 74.81 200 PHE A CA 1
ATOM 1586 C C . PHE A 1 200 ? 34.315 22.593 -19.405 1.00 74.81 200 PHE A C 1
ATOM 1588 O O . PHE A 1 200 ? 34.388 23.746 -19.824 1.00 74.81 200 PHE A O 1
ATOM 1595 N N . GLY A 1 201 ? 34.662 22.251 -18.167 1.00 64.31 201 GLY A N 1
ATOM 1596 C CA . GLY A 1 201 ? 35.336 23.129 -17.213 1.00 64.31 201 GLY A CA 1
ATOM 1597 C C . GLY A 1 201 ? 36.680 22.562 -16.760 1.00 64.31 201 GLY A C 1
ATOM 1598 O O . GLY A 1 201 ? 36.935 22.563 -15.563 1.00 64.31 201 GLY A O 1
ATOM 1599 N N . TYR A 1 202 ? 37.484 22.035 -17.689 1.00 53.53 202 TYR A N 1
ATOM 1600 C CA . TYR A 1 202 ? 38.910 21.723 -17.527 1.00 53.53 202 TYR A CA 1
ATOM 1601 C C . TYR A 1 202 ? 39.628 21.907 -18.861 1.00 53.53 202 TYR A C 1
ATOM 1603 O O . TYR A 1 202 ? 39.045 21.491 -19.890 1.00 53.53 202 TYR A O 1
#

pLDDT: mean 80.45, std 12.79, range [42.59, 97.81]

Foldseek 3Di:
DDDDDDDPDDDDDDADPVCGPDDPPVVPPPPVVNVVVPPQPLVRDPPVVNVVVVPDDPVNVVVVVVVVVVVVVVVVVVVVVVVVVCVVQPDPDPQSPDPDNQDLWDQDPVPDIDSHTPVVVLVVVLVVLVVVLVVLCVVPVPPPVVSVVVSVVSVVVNVVSCCVRVVVVVPDDPVSVVVVVVVVVVVVVVVVVVVPDDPDPD